Protein AF-A0AA86SKT0-F1 (afdb_monomer)

Foldseek 3Di:
DDDPPPPPDDDPDPDDPLLLVLQLLLVVCCVPPNNVLSVQLVVQQCVLLVVDPVSDRDNVSSLVSSQVSCVVPDPDRSVVVVVVSVVDVPSSVVSVVVQVQCVQQQNNPPDDWDDDLQDTFDPDPVRVVVVVVVVVVVVVVCVVVVVDDPPDPPSVVSCVPPHDSHDDCVVPPPDDDDDDDPVVLVPDPPRCVVVDDDDDDVPPD

pLDDT: mean 81.74, std 16.1, range [26.81, 96.69]

Nearest PDB structures (foldseek):
  7ufi-assembly1_1  TM=6.038E-01  e=2.024E+00  Vibrio cholerae
  6hec-assembly1_I  TM=7.071E-01  e=5.754E+00  Archaeoglobus fulgidus DSM 4304
  7w3i-assembly1_A  TM=6.873E-01  e=8.456E+00  Homo sapiens
  6s3l-assembly1_K  TM=1.750E-01  e=8.004E+00  Vibrio mimicus CAIM 602

InterPro domains:
  IPR009448 UDP-glucose:Glycoprotein Glucosyltransferase [PTHR11226] (9-203)
  IPR040692 UGGT, thioredoxin-like domain 3 [PF18402] (19-171)

Solvent-accessible surface area (backbone atoms only — not comparable to full-atom values): 12547 Å² total; per-residue (Å²): 136,84,81,82,75,81,76,72,81,77,73,92,68,90,67,76,50,62,66,46,52,51,47,30,53,35,52,49,35,37,73,77,69,34,61,69,57,23,53,50,28,54,52,42,34,51,50,51,23,69,71,32,94,83,59,60,77,50,66,69,49,49,53,49,23,47,37,66,60,44,50,89,78,49,94,63,64,53,67,61,50,52,64,49,54,77,69,40,62,68,49,52,50,52,29,50,50,52,54,48,50,40,46,61,37,45,48,69,85,51,72,82,68,39,79,55,75,48,41,83,40,62,77,42,72,66,54,47,53,51,51,51,51,54,50,51,52,53,52,52,52,36,40,74,74,61,75,47,51,98,85,52,60,63,62,64,51,41,35,72,76,67,35,57,82,52,50,47,67,95,78,70,44,95,61,83,82,87,83,75,78,68,65,68,55,71,70,47,98,79,34,66,67,80,80,49,94,75,85,73,61,96,83,75,123

Structure (mmCIF, N/CA/C/O backbone):
data_AF-A0AA86SKT0-F1
#
_entry.id   AF-A0AA86SKT0-F1
#
loop_
_atom_site.group_PDB
_atom_site.id
_atom_site.type_symbol
_atom_site.label_atom_id
_atom_site.label_alt_id
_atom_site.label_comp_id
_atom_site.label_asym_id
_atom_site.label_entity_id
_atom_site.label_seq_id
_atom_site.pdbx_PDB_ins_code
_atom_site.Cartn_x
_atom_site.Cartn_y
_atom_site.Cartn_z
_atom_site.occupancy
_atom_site.B_iso_or_equiv
_atom_site.auth_seq_id
_atom_site.auth_comp_id
_atom_site.auth_asym_id
_atom_site.auth_atom_id
_atom_site.pdbx_PDB_model_num
ATOM 1 N N . MET A 1 1 ? 19.937 -41.749 5.233 1.00 38.16 1 MET A N 1
ATOM 2 C CA . MET A 1 1 ? 20.179 -40.466 5.916 1.00 38.16 1 MET A CA 1
ATOM 3 C C . MET A 1 1 ? 18.946 -39.641 5.640 1.00 38.16 1 MET A C 1
ATOM 5 O O . MET A 1 1 ? 18.682 -39.329 4.486 1.00 38.16 1 MET A O 1
ATOM 9 N N . GLU A 1 2 ? 18.093 -39.547 6.649 1.00 26.81 2 GLU A N 1
ATOM 10 C CA . GLU A 1 2 ? 16.719 -39.066 6.549 1.00 26.81 2 GLU A CA 1
ATOM 11 C C . GLU A 1 2 ? 16.707 -37.559 6.281 1.00 26.81 2 GLU A C 1
ATOM 13 O O . GLU A 1 2 ? 17.383 -36.790 6.959 1.00 26.81 2 GLU A O 1
ATOM 18 N N . LEU A 1 3 ? 15.962 -37.155 5.253 1.00 30.09 3 LEU A N 1
ATOM 19 C CA . LEU A 1 3 ? 15.561 -35.772 5.038 1.00 30.09 3 LEU A CA 1
ATOM 20 C C . LEU A 1 3 ? 14.379 -35.512 5.973 1.00 30.09 3 LEU A C 1
ATOM 22 O O . LEU A 1 3 ? 13.260 -35.953 5.700 1.00 30.09 3 LEU A O 1
ATOM 26 N N . GLU A 1 4 ? 14.640 -34.833 7.087 1.00 28.47 4 GLU A N 1
ATOM 27 C CA . GLU A 1 4 ? 13.600 -34.282 7.952 1.00 28.47 4 GLU A CA 1
ATOM 28 C C . GLU A 1 4 ? 12.807 -33.226 7.174 1.00 28.47 4 GLU A C 1
ATOM 30 O O . GLU A 1 4 ? 13.157 -32.050 7.081 1.00 28.47 4 GLU A O 1
ATOM 35 N N . ASN A 1 5 ? 11.703 -33.680 6.584 1.00 32.53 5 ASN A N 1
ATOM 36 C CA . ASN A 1 5 ? 10.586 -32.836 6.209 1.00 32.53 5 ASN A CA 1
ATOM 37 C C . ASN A 1 5 ? 9.941 -32.314 7.496 1.00 32.53 5 ASN A C 1
ATOM 39 O O . ASN A 1 5 ? 9.046 -32.956 8.049 1.00 32.53 5 ASN A O 1
ATOM 43 N N . HIS A 1 6 ? 10.324 -31.118 7.938 1.00 31.45 6 HIS A N 1
ATOM 44 C CA . HIS A 1 6 ? 9.474 -30.325 8.824 1.00 31.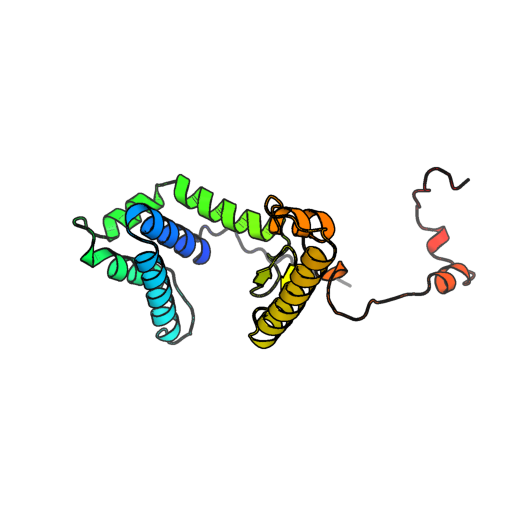45 6 HIS A CA 1
ATOM 45 C C . HIS A 1 6 ? 8.286 -29.764 8.028 1.00 31.45 6 HIS A C 1
ATOM 47 O O . HIS A 1 6 ? 8.143 -28.567 7.807 1.00 31.45 6 HIS A O 1
ATOM 53 N N . SER A 1 7 ? 7.402 -30.671 7.609 1.00 40.00 7 SER A N 1
ATOM 54 C CA . SER A 1 7 ? 5.984 -30.385 7.431 1.00 40.00 7 SER A CA 1
ATOM 55 C C . SER A 1 7 ? 5.382 -30.262 8.832 1.00 40.00 7 SER A C 1
ATOM 57 O O . SER A 1 7 ? 4.739 -31.190 9.329 1.00 40.00 7 SER A O 1
ATOM 59 N N . ALA A 1 8 ? 5.627 -29.133 9.496 1.00 32.66 8 ALA A N 1
ATOM 60 C CA . ALA A 1 8 ? 4.867 -28.770 10.679 1.00 32.66 8 ALA A CA 1
ATOM 61 C C . ALA A 1 8 ? 3.460 -28.376 10.217 1.00 32.66 8 ALA A C 1
ATOM 63 O O . ALA A 1 8 ? 3.241 -27.335 9.605 1.00 32.66 8 ALA A O 1
ATOM 64 N N . LYS A 1 9 ? 2.526 -29.296 10.451 1.00 36.78 9 LYS A N 1
ATOM 65 C CA . LYS A 1 9 ? 1.100 -29.012 10.536 1.00 36.78 9 LYS A CA 1
ATOM 66 C C . LYS A 1 9 ? 0.889 -27.911 11.576 1.00 36.78 9 LYS A C 1
ATOM 68 O O . LYS A 1 9 ? 1.177 -28.147 12.742 1.00 36.78 9 LYS A O 1
ATOM 73 N N . GLU A 1 10 ? 0.310 -26.799 11.165 1.00 34.34 10 GLU A N 1
ATOM 74 C CA . GLU A 1 10 ? -0.596 -26.004 11.998 1.00 34.34 10 GLU A CA 1
ATOM 75 C C . GLU A 1 10 ? -1.826 -25.807 11.113 1.00 34.34 10 GLU A C 1
ATOM 77 O O . GLU A 1 10 ? -1.790 -25.127 10.093 1.00 34.34 10 GLU A O 1
ATOM 82 N N . ASP A 1 11 ? -2.703 -26.805 11.124 1.00 29.94 11 ASP A N 1
ATOM 83 C CA . ASP A 1 11 ? -3.990 -26.704 11.810 1.00 29.94 11 ASP A CA 1
ATOM 84 C C . ASP A 1 11 ? -4.699 -25.401 11.430 1.00 29.94 11 ASP A C 1
ATOM 86 O O . ASP A 1 11 ? -4.336 -24.310 11.859 1.00 29.94 11 ASP A O 1
ATOM 90 N N . GLY A 1 12 ? -5.685 -25.532 10.540 1.00 33.47 12 GLY A N 1
ATOM 91 C CA . GLY A 1 12 ? -6.566 -24.445 10.142 1.00 33.47 12 GLY A CA 1
ATOM 92 C C . GLY A 1 12 ? -7.479 -24.076 11.300 1.00 33.47 12 GLY A C 1
ATOM 93 O O . GLY A 1 12 ? -8.664 -24.416 11.283 1.00 33.47 12 GLY A O 1
ATOM 94 N N . ASP A 1 13 ? -6.913 -23.413 12.303 1.00 34.84 13 ASP A N 1
ATOM 95 C CA . ASP A 1 13 ? -7.672 -22.898 13.419 1.00 34.84 13 ASP A CA 1
ATOM 96 C C . ASP A 1 13 ? -8.319 -21.572 13.022 1.00 34.84 13 ASP A C 1
ATOM 98 O O . ASP A 1 13 ? -7.708 -20.674 12.440 1.00 34.84 13 ASP A O 1
ATOM 102 N N . LYS A 1 14 ? -9.619 -21.498 13.278 1.00 42.50 14 LYS A N 1
ATOM 103 C CA . LYS A 1 14 ? -10.544 -20.464 12.814 1.00 42.50 14 LYS A CA 1
ATOM 104 C C . LYS A 1 14 ? -10.427 -19.199 13.661 1.00 42.50 14 LYS A C 1
ATOM 106 O O . LYS A 1 14 ? -11.443 -18.663 14.103 1.00 42.50 14 LYS A O 1
ATOM 111 N N . PHE A 1 15 ? -9.214 -18.725 13.903 1.00 39.47 15 PHE A N 1
ATOM 112 C CA . PHE A 1 15 ? -9.029 -17.392 14.445 1.00 39.47 15 PHE A CA 1
ATOM 113 C C . PHE A 1 15 ? -9.101 -16.409 13.283 1.00 39.47 15 PHE A C 1
ATOM 115 O O . PHE A 1 15 ? -8.317 -16.468 12.339 1.00 39.47 15 PHE A O 1
ATOM 122 N N . GLU A 1 16 ? -10.120 -15.553 13.317 1.00 57.66 16 GLU A N 1
ATOM 123 C CA . GLU A 1 16 ? -10.152 -14.347 12.498 1.00 57.66 16 GLU A CA 1
ATOM 124 C C . GLU A 1 16 ? -8.820 -13.618 12.718 1.00 57.66 16 GLU A C 1
ATOM 126 O O . GLU A 1 16 ? -8.468 -13.328 13.864 1.00 57.66 16 GLU A O 1
ATOM 131 N N . ASP A 1 17 ? -8.044 -13.415 11.647 1.00 81.31 17 ASP A N 1
ATOM 132 C CA . ASP A 1 17 ? -6.778 -12.689 11.729 1.00 81.31 17 ASP A CA 1
ATOM 133 C C . ASP A 1 17 ? -7.080 -11.334 12.382 1.00 81.31 17 ASP A C 1
ATOM 135 O O . 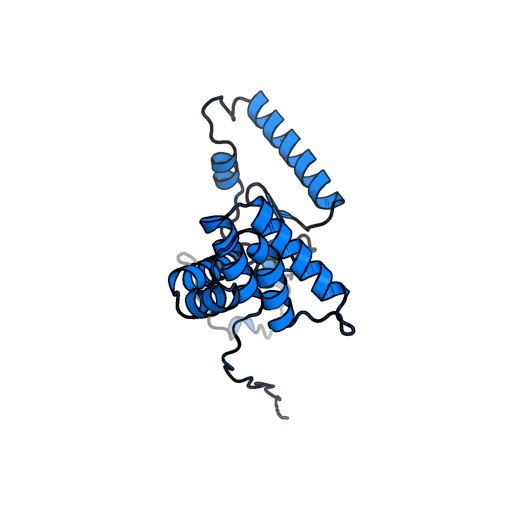ASP A 1 17 ? -8.017 -10.633 11.991 1.00 81.31 17 ASP A O 1
ATOM 139 N N . ILE A 1 18 ? -6.321 -10.961 13.413 1.00 88.06 18 ILE A N 1
ATOM 140 C CA . ILE A 1 18 ? -6.483 -9.673 14.099 1.00 88.06 18 ILE A CA 1
ATOM 141 C C . ILE A 1 18 ? -6.437 -8.533 13.069 1.00 88.06 18 ILE A C 1
ATOM 143 O O . ILE A 1 18 ? -7.177 -7.555 13.185 1.00 88.06 18 ILE A O 1
ATOM 147 N N . SER A 1 19 ? -5.634 -8.701 12.016 1.00 87.06 19 SER A N 1
ATOM 148 C CA . SER A 1 19 ? -5.566 -7.802 10.865 1.00 87.06 19 SER A CA 1
ATOM 149 C C . SER A 1 19 ? -6.912 -7.680 10.147 1.00 87.06 19 SER A C 1
ATOM 151 O O . SER A 1 19 ? -7.360 -6.563 9.884 1.00 87.06 19 SER A O 1
ATOM 153 N N . ASP A 1 20 ? -7.592 -8.803 9.894 1.00 88.50 20 ASP A N 1
ATOM 154 C CA . ASP A 1 20 ? -8.915 -8.819 9.266 1.00 88.50 20 ASP A CA 1
ATOM 155 C C . ASP A 1 20 ? -9.951 -8.101 10.137 1.00 88.50 20 ASP A C 1
ATOM 157 O O . ASP A 1 20 ? -10.740 -7.293 9.637 1.00 88.50 20 ASP A O 1
ATOM 161 N N . LYS A 1 21 ? -9.915 -8.323 11.459 1.00 90.75 21 LYS A N 1
ATOM 162 C CA . LYS A 1 21 ? -10.808 -7.622 12.391 1.00 90.75 21 LYS A CA 1
ATOM 163 C C . LYS A 1 21 ? -10.566 -6.113 12.362 1.00 90.75 21 LYS A C 1
ATOM 165 O O . LYS A 1 21 ? -11.521 -5.344 12.264 1.00 90.75 21 LYS A O 1
ATOM 170 N N . ILE A 1 22 ? -9.306 -5.674 12.403 1.00 92.94 22 ILE A N 1
ATOM 171 C CA . ILE A 1 22 ? -8.946 -4.248 12.343 1.00 92.94 22 ILE A CA 1
ATOM 172 C C . ILE A 1 22 ? -9.449 -3.619 11.040 1.00 92.94 22 ILE A C 1
ATOM 174 O O . ILE A 1 22 ? -10.068 -2.555 11.086 1.00 92.94 22 ILE A O 1
ATOM 178 N N . ILE A 1 23 ? -9.226 -4.268 9.891 1.00 91.94 23 ILE A N 1
ATOM 179 C CA . ILE A 1 23 ? -9.669 -3.767 8.581 1.00 91.94 23 ILE A CA 1
ATOM 180 C C . ILE A 1 23 ? -11.198 -3.671 8.530 1.00 91.94 23 ILE A C 1
ATOM 182 O O . ILE A 1 23 ? -11.741 -2.639 8.124 1.00 91.94 23 ILE A O 1
ATOM 186 N N . CYS A 1 24 ? -11.899 -4.710 8.987 1.00 92.44 24 CYS A N 1
ATOM 187 C CA . CYS A 1 24 ? -13.357 -4.750 9.036 1.00 92.44 24 CYS A CA 1
ATOM 188 C C . CYS A 1 24 ? -13.929 -3.602 9.886 1.00 92.44 24 CYS A C 1
ATOM 190 O O . CYS A 1 24 ? -14.772 -2.831 9.418 1.00 92.44 24 CYS A O 1
ATOM 192 N N . LEU A 1 25 ? -13.443 -3.443 11.121 1.00 93.62 25 LEU A N 1
ATOM 193 C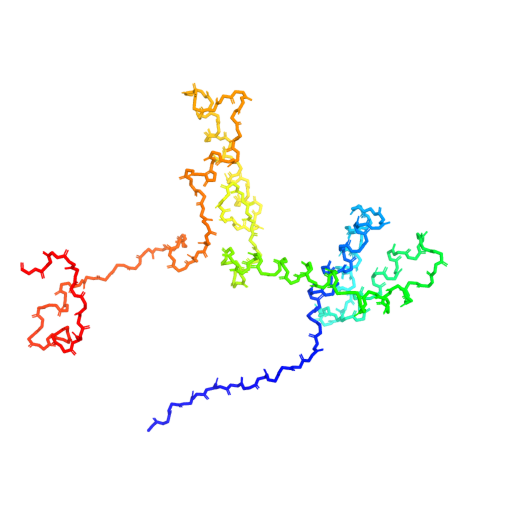 CA . LEU A 1 25 ? -13.921 -2.410 12.043 1.00 93.62 25 LEU A CA 1
ATOM 194 C C . LEU A 1 25 ? -13.566 -0.999 11.561 1.00 93.62 25 LEU A C 1
ATOM 196 O O . LEU A 1 25 ? -14.398 -0.094 11.644 1.00 93.62 25 LEU A O 1
ATOM 200 N N . PHE A 1 26 ? -12.378 -0.812 10.983 1.00 94.88 26 PHE A N 1
ATOM 201 C CA . PHE A 1 26 ? -11.990 0.451 10.359 1.00 94.88 26 PHE A CA 1
ATOM 202 C C . PHE A 1 26 ? -12.943 0.832 9.218 1.00 94.88 26 PHE A C 1
ATOM 204 O O . PHE A 1 26 ? -13.440 1.961 9.176 1.00 94.88 26 PHE A O 1
ATOM 211 N N . ASN A 1 27 ? -13.235 -0.107 8.313 1.00 92.88 27 ASN A N 1
ATOM 212 C CA . ASN A 1 27 ? -14.136 0.127 7.185 1.00 92.88 27 ASN A CA 1
ATOM 213 C C . ASN A 1 27 ? -15.564 0.425 7.647 1.00 92.88 27 ASN A C 1
ATOM 215 O O . ASN A 1 27 ? -16.186 1.347 7.115 1.00 92.88 27 ASN A O 1
ATOM 219 N N . TYR A 1 28 ? -16.050 -0.267 8.680 1.00 93.06 28 TYR A N 1
ATOM 220 C CA . TYR A 1 28 ? -17.342 0.036 9.292 1.0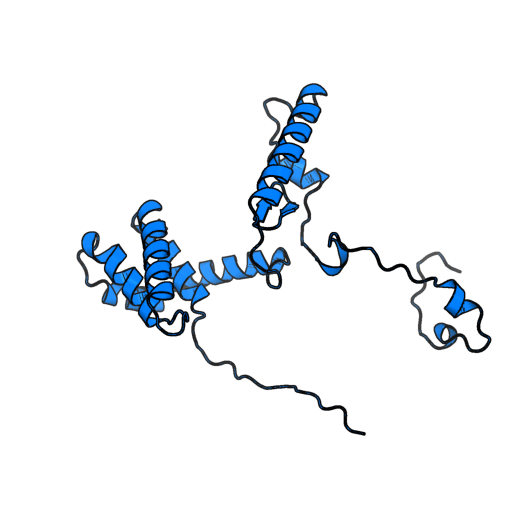0 93.06 28 TYR A CA 1
ATOM 221 C C . TYR A 1 28 ? -17.404 1.476 9.818 1.00 93.06 28 TYR A C 1
ATOM 223 O O . TYR A 1 28 ? -18.322 2.223 9.471 1.00 93.06 28 TYR A O 1
ATOM 231 N N . ILE A 1 29 ? -16.424 1.896 10.632 1.00 94.00 29 ILE A N 1
ATOM 232 C CA . ILE A 1 29 ? -16.400 3.254 11.202 1.00 94.00 29 ILE A CA 1
ATOM 233 C C . ILE A 1 29 ? -16.308 4.293 10.083 1.00 94.00 29 ILE A C 1
ATOM 235 O O . ILE A 1 29 ? -17.025 5.294 10.101 1.00 94.00 29 ILE A O 1
ATOM 239 N N . LYS A 1 30 ? -15.451 4.051 9.088 1.00 94.25 30 LYS A N 1
ATOM 240 C CA . LYS A 1 30 ? -15.273 4.944 7.942 1.00 94.25 30 LYS A CA 1
ATOM 241 C C . LYS A 1 30 ? -16.561 5.089 7.123 1.00 94.25 30 LYS A C 1
ATOM 243 O O . LYS A 1 30 ? -16.871 6.203 6.710 1.00 94.25 30 LYS A O 1
ATOM 248 N N . GLY A 1 31 ? -17.289 3.995 6.892 1.00 90.69 31 GLY A N 1
ATOM 249 C CA . GLY A 1 31 ? -18.519 3.977 6.096 1.00 90.69 31 GLY A CA 1
ATOM 250 C C . GLY A 1 31 ? -19.732 4.578 6.809 1.00 90.69 31 GLY A C 1
ATOM 251 O O . GLY A 1 31 ? -20.517 5.284 6.183 1.00 90.69 31 GLY A O 1
ATOM 252 N N . ASN A 1 32 ? -19.866 4.348 8.119 1.00 90.75 32 ASN A N 1
ATOM 253 C CA . ASN A 1 32 ? -21.060 4.734 8.884 1.00 90.75 32 ASN A CA 1
ATOM 254 C C . ASN A 1 32 ? -20.898 6.006 9.724 1.00 90.75 32 ASN A C 1
ATOM 256 O O . ASN A 1 32 ? -21.889 6.593 10.169 1.00 90.75 32 ASN A O 1
ATOM 260 N N . HIS A 1 33 ? -19.661 6.431 9.976 1.00 90.81 33 HIS A N 1
ATOM 261 C CA . HIS A 1 33 ? -19.359 7.602 10.790 1.00 90.81 33 HIS A CA 1
ATOM 262 C C . HIS A 1 33 ? -18.474 8.582 10.020 1.00 90.81 33 HIS A C 1
ATOM 264 O O . HIS A 1 33 ? -18.984 9.420 9.279 1.00 90.81 33 HIS A O 1
ATOM 270 N N . SER A 1 34 ? -17.156 8.529 10.205 1.00 92.75 34 SER A N 1
ATOM 271 C CA . SER A 1 34 ? -16.232 9.418 9.507 1.00 92.75 34 SER A CA 1
ATOM 272 C C . SER A 1 34 ? -14.841 8.811 9.398 1.00 92.75 34 SER A C 1
ATOM 274 O O . SER A 1 34 ? -14.406 8.028 10.243 1.00 92.75 34 SER A O 1
ATOM 276 N N . THR A 1 35 ? -14.101 9.245 8.379 1.00 94.88 35 THR A N 1
ATOM 277 C CA . THR A 1 35 ? -12.690 8.886 8.202 1.00 94.88 35 THR A CA 1
ATOM 278 C C . THR A 1 35 ? -11.834 9.308 9.399 1.00 94.88 35 THR A C 1
ATOM 280 O O . THR A 1 35 ? -10.951 8.565 9.805 1.00 94.88 35 THR A O 1
ATOM 283 N N . GLN A 1 36 ? -12.107 10.475 9.995 1.00 94.94 36 GLN A N 1
ATOM 284 C CA . GLN A 1 36 ? -11.376 10.960 11.175 1.00 94.94 36 GLN A CA 1
ATOM 285 C C . GLN A 1 36 ? -11.535 10.004 12.361 1.00 94.94 36 GLN A C 1
ATOM 287 O O . GLN A 1 36 ? -10.546 9.644 12.991 1.00 94.94 36 GLN A O 1
ATOM 292 N N . LEU A 1 37 ? -12.763 9.542 12.610 1.00 95.25 37 LEU A N 1
ATOM 293 C CA . LEU A 1 37 ? -13.055 8.605 13.690 1.00 95.25 37 LEU A CA 1
ATOM 294 C C . LEU A 1 37 ? -12.435 7.224 13.427 1.00 95.25 37 LEU A C 1
ATOM 296 O O . LEU A 1 37 ? -11.965 6.565 14.347 1.00 95.25 37 LEU A O 1
ATOM 300 N N . ALA A 1 38 ? -12.376 6.797 12.163 1.00 96.19 38 ALA A N 1
ATOM 301 C CA . ALA A 1 38 ? -11.706 5.554 11.786 1.00 96.19 38 ALA A CA 1
ATOM 302 C C . ALA A 1 38 ? -10.189 5.609 12.061 1.00 96.19 38 ALA A C 1
ATOM 304 O O . ALA A 1 38 ? -9.606 4.626 12.513 1.00 96.19 38 ALA A O 1
ATOM 305 N N . PHE A 1 39 ? -9.543 6.762 11.856 1.00 96.38 39 PHE A N 1
ATOM 306 C CA . PHE A 1 39 ? -8.144 6.952 12.256 1.00 96.38 39 PHE A CA 1
ATOM 307 C C . PHE A 1 39 ? -7.968 7.050 13.775 1.00 96.38 39 PHE A C 1
ATOM 309 O O . PHE A 1 39 ? -6.990 6.524 14.299 1.00 96.38 39 PHE A O 1
ATOM 316 N N . GLU A 1 40 ? -8.912 7.663 14.491 1.00 95.75 40 GLU A N 1
ATOM 317 C CA . GLU A 1 40 ? -8.920 7.666 15.960 1.00 95.75 40 GLU A CA 1
ATOM 318 C C . GLU A 1 40 ? -8.983 6.240 16.528 1.00 95.75 40 GLU A C 1
ATOM 320 O O . GLU A 1 40 ? -8.223 5.912 17.438 1.00 95.75 40 GLU A O 1
ATOM 325 N N . PHE A 1 41 ? -9.781 5.359 15.917 1.00 96.56 41 PHE A N 1
ATOM 326 C CA . PHE A 1 41 ? -9.792 3.931 16.240 1.00 96.56 41 PHE A CA 1
ATOM 327 C C . PHE A 1 41 ? -8.400 3.295 16.104 1.00 96.56 41 PHE A C 1
ATOM 329 O O . PHE A 1 41 ? -7.940 2.649 17.043 1.00 96.56 41 PHE A O 1
ATOM 336 N N . LEU A 1 42 ? -7.688 3.518 14.992 1.00 95.81 42 LEU A N 1
ATOM 337 C CA . LEU A 1 42 ? -6.332 2.976 14.811 1.00 95.81 42 LEU A CA 1
ATOM 338 C C . LEU A 1 42 ? -5.336 3.528 15.842 1.00 95.81 42 LEU A C 1
ATOM 340 O O . LEU A 1 42 ? -4.460 2.798 16.305 1.00 95.81 42 LEU A O 1
ATOM 344 N N . ILE A 1 43 ? -5.479 4.799 16.230 1.00 94.56 43 ILE A N 1
ATOM 345 C CA . ILE A 1 43 ? -4.674 5.405 17.298 1.00 94.56 43 ILE A CA 1
ATOM 346 C C . ILE A 1 43 ? -4.937 4.692 18.627 1.00 94.56 43 ILE A C 1
ATOM 348 O O . ILE A 1 43 ? -3.985 4.369 19.335 1.00 94.56 43 ILE A O 1
ATOM 352 N N . ASN A 1 44 ? -6.200 4.424 18.958 1.00 94.25 44 ASN A N 1
ATOM 353 C CA . ASN A 1 44 ? -6.574 3.738 20.195 1.00 94.25 44 ASN A CA 1
ATOM 354 C C . ASN A 1 44 ? -6.088 2.280 20.208 1.00 94.25 44 ASN A C 1
ATOM 356 O O . ASN A 1 44 ? -5.503 1.851 21.198 1.00 94.25 44 ASN A O 1
ATOM 360 N N . VAL A 1 45 ? -6.197 1.557 19.086 1.00 93.94 45 VAL A N 1
ATOM 361 C CA . VAL A 1 45 ? -5.600 0.216 18.930 1.00 93.94 45 VAL A CA 1
ATOM 362 C C . VAL A 1 45 ? -4.087 0.255 19.172 1.00 93.94 45 VAL A C 1
ATOM 364 O O . VAL A 1 45 ? -3.547 -0.588 19.886 1.00 93.94 45 VAL A O 1
ATOM 367 N N . ASN A 1 46 ? -3.387 1.249 18.615 1.00 91.12 46 ASN A N 1
ATOM 368 C CA . ASN A 1 46 ? -1.943 1.380 18.799 1.00 91.12 46 ASN A CA 1
ATOM 369 C C . ASN A 1 46 ? -1.552 1.737 20.243 1.00 91.12 46 ASN A C 1
ATOM 371 O O . ASN A 1 46 ? -0.542 1.237 20.729 1.00 91.12 46 ASN A O 1
ATOM 375 N N . LYS A 1 47 ? -2.341 2.565 20.943 1.00 90.75 47 LYS A N 1
ATOM 376 C CA . LYS A 1 47 ? -2.129 2.843 22.375 1.00 90.75 47 LYS A CA 1
ATOM 377 C C . LYS A 1 47 ? -2.234 1.565 23.202 1.00 90.75 47 LYS A C 1
ATOM 379 O O . LYS A 1 47 ? -1.295 1.251 23.921 1.00 90.75 47 LYS A O 1
ATOM 384 N N . LEU A 1 48 ? -3.305 0.790 23.017 1.00 88.12 48 LEU A N 1
ATOM 385 C CA . LEU A 1 48 ? -3.506 -0.470 23.741 1.00 88.12 48 LEU A CA 1
ATOM 386 C C . LEU A 1 48 ? -2.405 -1.496 23.447 1.00 88.12 48 LEU A C 1
ATOM 388 O O . LEU A 1 48 ? -1.967 -2.203 24.347 1.00 88.12 48 LEU A O 1
ATOM 392 N N . ARG A 1 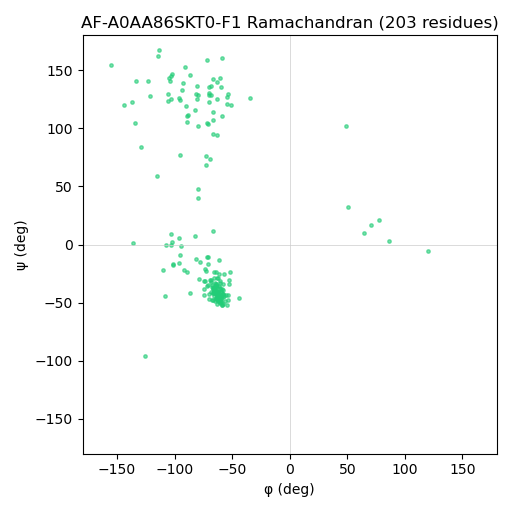49 ? -1.888 -1.537 22.211 1.00 85.44 49 ARG A N 1
ATOM 393 C CA . ARG A 1 49 ? -0.714 -2.357 21.875 1.00 85.44 49 ARG A CA 1
ATOM 394 C C . ARG A 1 49 ? 0.521 -1.967 22.696 1.00 85.44 49 ARG A C 1
ATOM 396 O O . ARG A 1 49 ? 1.244 -2.846 23.149 1.00 85.44 49 ARG A O 1
ATOM 403 N N . ILE A 1 50 ? 0.786 -0.668 22.846 1.00 85.50 50 ILE A N 1
ATOM 404 C CA . ILE A 1 50 ? 1.946 -0.158 23.597 1.00 85.50 50 ILE A CA 1
ATOM 405 C C . ILE A 1 50 ? 1.770 -0.377 25.106 1.00 85.50 50 ILE A C 1
ATOM 407 O O . ILE A 1 50 ? 2.750 -0.619 25.800 1.00 85.50 50 ILE A O 1
ATOM 411 N N . GLU A 1 51 ? 0.537 -0.277 25.601 1.00 84.62 51 GLU A N 1
ATOM 412 C CA . GLU A 1 51 ? 0.191 -0.462 27.015 1.00 84.62 51 GLU A CA 1
ATOM 413 C C . GLU A 1 51 ? 0.139 -1.939 27.441 1.00 84.62 51 GLU A C 1
ATOM 415 O O . GLU A 1 51 ? 0.166 -2.222 28.636 1.00 84.62 51 GLU A O 1
ATOM 420 N N . SER A 1 52 ? 0.090 -2.881 26.491 1.00 81.50 52 SER A N 1
ATOM 421 C CA . SER A 1 52 ? 0.177 -4.316 26.781 1.00 81.50 52 SER A CA 1
ATOM 422 C C . SER A 1 52 ? 1.589 -4.709 27.244 1.00 81.50 52 SER A C 1
ATOM 424 O O . SER A 1 52 ? 2.574 -4.384 26.578 1.00 81.50 52 SER A O 1
ATOM 426 N N . ASP A 1 53 ? 1.689 -5.437 28.363 1.00 70.19 53 ASP A N 1
ATOM 427 C CA . ASP A 1 53 ? 2.971 -5.829 28.985 1.00 70.19 53 ASP A CA 1
ATOM 428 C C . ASP A 1 53 ? 3.876 -6.639 28.035 1.00 70.19 53 ASP A C 1
ATOM 430 O O . ASP A 1 53 ? 5.098 -6.481 28.050 1.00 70.19 53 ASP A O 1
ATOM 434 N N . ASP A 1 54 ? 3.279 -7.453 27.160 1.00 73.00 54 ASP A N 1
ATOM 435 C CA . ASP A 1 54 ? 4.003 -8.303 26.209 1.00 73.00 54 ASP A CA 1
ATOM 436 C C . ASP A 1 54 ? 4.182 -7.645 24.822 1.00 73.00 54 ASP A C 1
ATOM 438 O O . ASP A 1 54 ? 4.768 -8.237 23.915 1.00 73.00 54 ASP A O 1
ATOM 442 N N . GLY A 1 55 ? 3.664 -6.425 24.613 1.00 67.88 55 GLY A N 1
ATOM 443 C CA . GLY A 1 55 ? 3.695 -5.721 23.321 1.00 67.88 55 GLY A CA 1
ATOM 444 C C . GLY A 1 55 ? 2.891 -6.401 22.200 1.00 67.88 55 GLY A C 1
ATOM 445 O O . GLY A 1 55 ? 2.994 -6.013 21.024 1.00 67.88 55 GLY A O 1
ATOM 446 N N . HIS A 1 56 ? 2.105 -7.420 22.553 1.00 79.50 56 HIS A N 1
ATOM 447 C CA . HIS A 1 56 ? 1.281 -8.213 21.656 1.00 79.50 56 HIS A CA 1
ATOM 448 C C . HIS A 1 56 ? -0.153 -7.687 21.640 1.00 79.50 56 HIS A C 1
ATOM 450 O O . HIS A 1 56 ? -0.818 -7.560 22.664 1.00 79.50 56 HIS A O 1
ATOM 456 N N . LEU A 1 57 ? -0.644 -7.395 20.436 1.00 85.88 57 LEU A N 1
ATOM 457 C CA . LEU A 1 57 ? -2.034 -7.013 20.245 1.00 85.88 57 LEU A CA 1
ATOM 458 C C . LEU A 1 57 ? -2.904 -8.273 20.238 1.00 85.88 57 LEU A C 1
ATOM 460 O O . LEU A 1 57 ? -2.648 -9.195 19.470 1.00 85.88 57 LEU A O 1
ATOM 464 N N . GLU A 1 58 ? -3.955 -8.268 21.051 1.00 88.25 58 GLU A N 1
ATOM 465 C CA . GLU A 1 58 ? -4.961 -9.336 21.098 1.00 88.25 58 GLU A CA 1
ATOM 466 C C . GLU A 1 58 ? -6.328 -8.836 20.624 1.00 88.25 58 GLU A C 1
ATOM 468 O O . GLU A 1 58 ? -6.600 -7.634 20.627 1.00 88.25 58 GLU A O 1
ATOM 473 N N . LEU A 1 59 ? -7.220 -9.767 20.277 1.00 89.12 59 LEU A N 1
ATOM 474 C CA . LEU A 1 59 ? -8.562 -9.460 19.777 1.00 89.12 59 LEU A CA 1
ATOM 475 C C . LEU A 1 59 ? -9.349 -8.534 20.719 1.00 89.12 59 LEU A C 1
ATOM 477 O O . LEU A 1 59 ? -9.952 -7.560 20.270 1.00 89.12 59 LEU A O 1
ATOM 481 N N . HIS A 1 60 ? -9.289 -8.789 22.027 1.00 87.75 60 HIS A N 1
ATOM 482 C CA . HIS A 1 60 ? -10.035 -8.017 23.018 1.00 87.75 60 HIS A CA 1
ATOM 483 C C . HIS A 1 60 ? -9.563 -6.551 23.112 1.00 87.75 60 HIS A C 1
ATOM 485 O O . HIS A 1 60 ? -10.370 -5.663 23.386 1.00 87.75 60 HIS A O 1
ATOM 491 N N . HIS A 1 61 ? -8.288 -6.268 22.816 1.00 90.50 61 HIS A N 1
ATOM 492 C CA . HIS A 1 61 ? -7.776 -4.897 22.715 1.00 90.50 61 HIS A CA 1
ATOM 493 C C . HIS A 1 61 ? -8.400 -4.162 21.520 1.00 90.50 61 HIS A C 1
ATOM 495 O O . HIS A 1 61 ? -8.792 -3.002 21.626 1.00 90.50 61 HIS A O 1
ATOM 501 N N . VAL A 1 62 ? -8.530 -4.843 20.378 1.00 92.62 62 VAL A N 1
ATOM 502 C CA . VAL A 1 62 ? -9.140 -4.275 19.167 1.00 92.62 62 VAL A CA 1
ATOM 503 C C . VAL A 1 62 ? -10.625 -3.987 19.388 1.00 92.62 62 VAL A C 1
ATOM 505 O O . VAL A 1 62 ? -11.110 -2.910 19.037 1.00 92.62 62 VAL A O 1
ATOM 508 N N . GLU A 1 63 ? -11.343 -4.919 20.012 1.00 91.12 63 GLU A N 1
ATOM 509 C CA . GLU A 1 63 ? -12.751 -4.740 20.371 1.00 91.12 63 GLU A CA 1
ATOM 510 C C . GLU A 1 63 ? -12.939 -3.607 21.386 1.00 91.12 63 GLU A C 1
ATOM 512 O O . GLU A 1 63 ? -13.817 -2.763 21.202 1.00 91.12 63 GLU A O 1
ATOM 517 N N . GLY A 1 64 ? -12.075 -3.521 22.403 1.00 89.88 64 GLY A N 1
ATOM 518 C CA . GLY A 1 64 ? -12.067 -2.425 23.374 1.00 89.88 64 GLY A CA 1
ATOM 519 C C . GLY A 1 64 ? -11.883 -1.059 22.711 1.00 89.88 64 GLY A C 1
ATOM 520 O O . GLY A 1 64 ? -12.720 -0.169 22.886 1.00 89.88 64 GLY A O 1
ATOM 521 N N . ALA A 1 65 ? -10.861 -0.917 21.859 1.00 93.25 65 ALA A N 1
ATOM 522 C CA . ALA A 1 65 ? -10.616 0.313 21.105 1.00 93.25 65 ALA A CA 1
ATOM 523 C C . ALA A 1 65 ? -11.808 0.701 20.221 1.00 93.25 65 ALA A C 1
ATOM 525 O O . ALA A 1 65 ? -12.142 1.883 20.104 1.00 93.25 65 ALA A O 1
ATOM 526 N N . PHE A 1 66 ? -12.470 -0.275 19.596 1.00 94.25 66 PHE A N 1
ATOM 527 C CA . PHE A 1 66 ? -13.669 -0.025 18.803 1.00 94.25 66 PHE A CA 1
ATOM 528 C C . PHE A 1 66 ? -14.799 0.530 19.665 1.00 94.25 66 PHE A C 1
ATOM 530 O O . PHE A 1 66 ? -15.353 1.581 19.335 1.00 94.25 66 PHE A O 1
ATOM 537 N N . VAL A 1 67 ? -15.108 -0.145 20.778 1.00 91.69 67 VAL A N 1
ATOM 538 C CA . VAL A 1 67 ? -16.166 0.255 21.710 1.00 91.69 67 VAL A CA 1
ATOM 539 C C . VAL A 1 67 ? -15.942 1.689 22.167 1.00 91.69 67 VAL A C 1
ATOM 541 O O . VAL A 1 67 ? -16.846 2.504 22.004 1.00 91.69 67 VAL A O 1
ATOM 544 N N . GLU A 1 68 ? -14.748 2.019 22.660 1.00 91.25 68 GLU A N 1
ATOM 545 C CA . GLU A 1 68 ? -14.404 3.372 23.115 1.00 91.25 68 GLU A CA 1
ATOM 546 C C . GLU A 1 68 ? -14.575 4.421 22.015 1.00 91.25 68 GLU A C 1
ATOM 548 O O . GLU A 1 68 ? -15.139 5.490 22.252 1.00 91.25 68 GLU A O 1
ATOM 553 N N . THR A 1 69 ? -14.145 4.093 20.795 1.00 92.69 69 THR A N 1
ATOM 554 C CA . THR A 1 69 ? -14.175 5.025 19.666 1.00 92.69 69 THR A CA 1
ATOM 555 C C . THR A 1 69 ? -15.605 5.340 19.217 1.00 92.69 69 THR A C 1
ATOM 557 O O . THR A 1 69 ? -15.927 6.493 18.918 1.00 92.69 69 THR A O 1
ATOM 560 N N . ILE A 1 70 ? -16.496 4.343 19.171 1.00 91.69 70 ILE A N 1
ATOM 561 C CA . ILE A 1 70 ? -17.864 4.550 18.669 1.00 91.69 70 ILE A CA 1
ATOM 562 C C . ILE A 1 70 ? -18.875 4.912 19.758 1.00 91.69 70 ILE A C 1
ATOM 564 O O . ILE A 1 70 ? -19.895 5.525 19.435 1.00 91.69 70 ILE A O 1
ATOM 568 N N . LEU A 1 71 ? -18.602 4.595 21.032 1.00 88.88 71 LEU A N 1
ATOM 569 C CA . LEU A 1 71 ? -19.476 4.868 22.181 1.00 88.88 71 LEU A CA 1
ATOM 570 C C . LEU A 1 71 ? -20.090 6.281 22.184 1.00 88.88 71 LEU A C 1
ATOM 572 O O . LEU A 1 71 ? -21.303 6.382 22.366 1.00 88.88 71 LEU A O 1
ATOM 576 N N . PRO A 1 72 ? -19.341 7.377 21.937 1.00 86.25 72 PRO A N 1
ATOM 577 C CA . PRO A 1 72 ? -19.924 8.721 21.948 1.00 86.25 72 PRO A CA 1
ATOM 578 C C . PRO A 1 72 ? -20.854 9.018 20.758 1.00 86.25 72 PRO A C 1
ATOM 580 O O . PRO A 1 72 ? -21.513 10.059 20.742 1.00 86.25 72 PRO A O 1
ATOM 583 N N . LYS A 1 73 ? -20.890 8.161 19.729 1.00 86.19 73 LYS A N 1
ATOM 584 C CA . LYS A 1 73 ? -21.623 8.388 18.472 1.00 86.19 73 LYS A CA 1
ATOM 585 C C . LYS A 1 73 ? -22.840 7.489 18.295 1.00 86.19 73 LYS A C 1
ATOM 587 O O . LYS A 1 73 ? -23.734 7.846 17.525 1.00 86.19 73 LYS A O 1
ATOM 592 N N . VAL A 1 74 ? -22.897 6.351 18.979 1.00 86.38 74 VAL A N 1
ATOM 593 C CA . VAL A 1 74 ? -23.962 5.361 18.790 1.00 86.38 74 VAL A CA 1
ATOM 594 C C . VAL A 1 74 ? -24.968 5.375 19.937 1.00 86.38 74 VAL A C 1
ATOM 596 O O . VAL A 1 74 ? -24.629 5.588 21.095 1.00 86.38 74 VAL A O 1
ATOM 599 N N . LYS A 1 75 ? -26.244 5.157 19.601 1.00 79.56 75 LYS A N 1
ATOM 600 C CA . LYS A 1 75 ? -27.336 5.041 20.585 1.00 79.56 75 LYS A CA 1
ATOM 601 C C . LYS A 1 75 ? -27.538 3.605 21.073 1.00 79.56 75 LYS A C 1
ATOM 603 O O . LYS A 1 75 ? -28.118 3.399 22.132 1.00 79.56 75 LYS A O 1
ATOM 608 N N . SER A 1 76 ? -27.112 2.627 20.277 1.00 80.75 76 SER A N 1
ATOM 609 C CA . SER A 1 76 ? -27.149 1.204 20.609 1.00 80.75 76 SER A CA 1
ATOM 610 C C . SER A 1 76 ? -25.847 0.773 21.286 1.00 80.75 76 SER A C 1
ATOM 612 O O . SER A 1 76 ? -24.804 1.360 20.987 1.00 80.75 76 SER A O 1
ATOM 614 N N . PRO A 1 77 ? -25.866 -0.271 22.132 1.00 86.25 77 PRO A N 1
ATOM 615 C CA . PRO A 1 77 ? -24.651 -0.811 22.727 1.00 86.25 77 PRO A CA 1
ATOM 616 C C . PRO A 1 77 ? -23.620 -1.187 21.644 1.00 86.25 77 PRO A C 1
ATOM 618 O O . PRO A 1 77 ? -23.949 -1.963 20.744 1.00 86.25 77 PRO A O 1
ATOM 621 N N . PRO A 1 78 ? -22.370 -0.695 21.719 1.00 83.69 78 PRO A N 1
ATOM 622 C CA . PRO A 1 78 ? -21.310 -1.037 20.764 1.00 83.69 78 PRO A CA 1
ATOM 623 C C . PRO A 1 78 ? -21.078 -2.547 20.575 1.00 83.69 78 PRO A C 1
ATOM 625 O O . PRO A 1 78 ? -20.772 -2.997 19.475 1.00 83.69 78 PRO A O 1
ATOM 628 N N . HIS A 1 79 ? -21.314 -3.346 21.618 1.00 84.00 79 HIS A N 1
ATOM 629 C CA . HIS A 1 79 ? -21.197 -4.806 21.572 1.00 84.00 79 HIS A CA 1
ATOM 630 C C . HIS A 1 79 ? -22.272 -5.466 20.692 1.00 84.00 79 HIS A C 1
ATOM 632 O O . HIS A 1 79 ? -22.005 -6.464 20.029 1.00 84.00 79 HIS A O 1
ATOM 638 N N . GLU A 1 80 ? -23.481 -4.896 20.619 1.00 85.50 80 GLU A N 1
ATOM 639 C CA . GLU A 1 80 ? -24.508 -5.382 19.687 1.00 85.50 80 GLU A CA 1
ATOM 640 C C . GLU A 1 80 ? -24.128 -5.100 18.232 1.00 85.50 80 GLU A C 1
ATOM 642 O O . GLU A 1 80 ? -24.522 -5.845 17.337 1.00 85.50 80 GLU A O 1
ATOM 647 N N . ILE A 1 81 ? -23.379 -4.021 17.989 1.00 86.56 81 ILE A N 1
ATOM 648 C CA . ILE A 1 81 ? -22.852 -3.696 16.664 1.00 86.56 81 ILE A CA 1
ATOM 649 C C . ILE A 1 81 ? -21.760 -4.706 16.295 1.00 86.56 81 ILE A C 1
ATOM 651 O O . ILE A 1 81 ? -21.841 -5.280 15.217 1.00 86.56 81 ILE A O 1
ATOM 655 N N . LEU A 1 82 ? -20.818 -5.009 17.196 1.00 86.81 82 LEU A N 1
ATOM 656 C CA . LEU A 1 82 ? -19.799 -6.047 16.971 1.00 86.81 82 LEU A CA 1
ATOM 657 C C . LEU A 1 82 ? -20.422 -7.402 16.593 1.00 86.81 82 LEU A C 1
ATOM 659 O O . LEU A 1 82 ? -20.058 -7.980 15.573 1.00 86.81 82 LEU A O 1
ATOM 663 N N . LEU A 1 83 ? -21.438 -7.852 17.338 1.00 85.00 83 LEU A N 1
ATOM 664 C CA . LEU A 1 83 ? -22.156 -9.106 17.056 1.00 85.00 83 LEU A CA 1
ATOM 665 C C . LEU A 1 83 ? -22.894 -9.109 15.709 1.00 85.00 83 LEU A C 1
ATOM 667 O O . LEU A 1 83 ? -23.132 -10.171 15.128 1.00 85.00 83 LEU A O 1
ATOM 671 N N . LYS A 1 84 ? -23.329 -7.938 15.229 1.00 87.56 84 LYS A N 1
ATOM 672 C CA . LYS A 1 84 ? -23.926 -7.804 13.893 1.00 87.56 84 LYS A CA 1
ATOM 673 C C . LYS A 1 84 ? -22.855 -7.884 12.814 1.00 87.56 84 LYS A C 1
ATOM 675 O O . LYS A 1 84 ? -23.060 -8.605 11.844 1.00 87.56 84 LYS A O 1
ATOM 680 N N . LEU A 1 85 ? -21.722 -7.215 13.023 1.00 86.00 85 LEU A N 1
ATOM 681 C CA . LEU A 1 85 ? -20.602 -7.190 12.083 1.00 86.00 85 LEU A CA 1
ATOM 682 C C . LEU A 1 85 ? -19.975 -8.572 11.891 1.00 86.00 85 LEU A C 1
ATOM 684 O O . LEU A 1 85 ? -19.608 -8.921 10.779 1.00 86.00 85 LEU A O 1
ATOM 688 N N . GLU A 1 86 ? -19.945 -9.408 12.928 1.00 82.06 86 GLU A N 1
ATOM 689 C CA . GLU A 1 86 ? -19.506 -10.808 12.805 1.00 82.06 86 GLU A CA 1
ATOM 690 C C . GLU A 1 86 ? -20.363 -11.645 11.849 1.00 82.06 86 GLU A C 1
ATOM 692 O O . GLU A 1 86 ? -19.900 -12.645 11.299 1.00 82.06 86 GLU A O 1
ATOM 697 N N . LYS A 1 87 ? -21.627 -11.257 11.656 1.00 82.69 87 LYS A N 1
ATOM 698 C CA . LYS A 1 87 ? -22.566 -11.937 10.755 1.00 82.69 87 LYS A CA 1
ATOM 699 C C . LYS A 1 87 ? -22.620 -11.292 9.372 1.00 82.69 87 LYS A C 1
ATOM 701 O O . LYS A 1 87 ? -23.272 -11.838 8.484 1.00 82.69 87 LYS A O 1
ATOM 706 N N . GLU A 1 88 ? -21.986 -10.139 9.196 1.00 83.56 88 GLU A N 1
ATOM 707 C CA . GLU A 1 88 ? -22.021 -9.356 7.969 1.00 83.56 88 GLU A CA 1
ATOM 708 C C . GLU A 1 88 ? -20.907 -9.816 7.023 1.00 83.56 88 GLU A C 1
ATOM 710 O O . GLU A 1 88 ? -19.720 -9.645 7.295 1.00 83.56 88 GLU A O 1
ATOM 715 N N . SER A 1 89 ? -21.283 -10.435 5.901 1.00 81.44 89 SER A N 1
ATOM 716 C CA . SER A 1 89 ? -20.310 -10.995 4.955 1.00 81.44 89 SER A CA 1
ATOM 717 C C . SER A 1 89 ? -19.594 -9.927 4.128 1.00 81.44 89 SER A C 1
ATOM 719 O O . SER A 1 89 ? -18.424 -10.105 3.808 1.00 81.44 89 SER A O 1
ATOM 721 N N . GLU A 1 90 ? -20.250 -8.804 3.824 1.00 86.31 90 GLU A N 1
ATOM 722 C CA . GLU A 1 90 ? -19.721 -7.775 2.914 1.00 86.31 90 GLU A CA 1
ATOM 723 C C . GLU A 1 90 ? -18.418 -7.141 3.427 1.00 86.31 90 GLU A C 1
ATOM 725 O O . GLU A 1 90 ? -17.439 -7.017 2.692 1.00 86.31 90 GLU A O 1
ATOM 730 N N . LEU A 1 91 ? -18.354 -6.780 4.712 1.00 84.62 91 LEU A N 1
ATOM 731 C CA . LEU A 1 91 ? -17.143 -6.186 5.295 1.00 84.62 91 LEU A CA 1
ATOM 732 C C . LEU A 1 91 ? -15.990 -7.190 5.398 1.00 84.62 91 LEU A C 1
ATOM 734 O O . LEU A 1 91 ? -14.822 -6.812 5.280 1.00 84.62 91 LEU A O 1
ATOM 738 N N . LYS A 1 92 ? -16.318 -8.471 5.578 1.00 85.12 92 LYS A N 1
ATOM 739 C CA . LYS A 1 92 ? -15.340 -9.557 5.586 1.00 85.12 92 LYS A CA 1
ATOM 740 C C . LYS A 1 92 ? -14.767 -9.799 4.193 1.00 85.12 92 LYS A C 1
ATOM 742 O O . LYS A 1 92 ? -13.556 -9.948 4.056 1.00 85.12 92 LYS A O 1
ATOM 747 N N . GLU A 1 93 ? -15.612 -9.775 3.167 1.00 88.25 93 GLU A N 1
ATOM 748 C CA . GLU A 1 93 ? -15.187 -9.834 1.765 1.00 88.25 93 GLU A CA 1
ATOM 749 C C . GLU A 1 93 ? -14.261 -8.661 1.426 1.00 88.25 93 GLU A C 1
ATOM 751 O O . GLU A 1 93 ? -13.182 -8.881 0.883 1.00 88.25 93 GLU A O 1
ATOM 756 N N . LEU A 1 94 ? -14.595 -7.438 1.853 1.00 86.62 94 LEU A N 1
ATOM 757 C CA . LEU A 1 94 ? -13.728 -6.267 1.669 1.00 86.62 94 LEU A CA 1
ATOM 758 C C . LEU A 1 94 ? -12.358 -6.415 2.352 1.00 86.62 94 LEU A C 1
ATOM 760 O O . LEU A 1 94 ? -11.342 -5.994 1.792 1.00 86.62 94 LEU A O 1
ATOM 764 N N . SER A 1 95 ? -12.304 -7.023 3.543 1.00 86.00 95 SER A N 1
ATOM 765 C CA . SER A 1 95 ? -11.027 -7.335 4.202 1.00 86.00 95 SER A CA 1
ATOM 766 C C . SER A 1 95 ? -10.187 -8.298 3.364 1.00 86.00 95 SER A C 1
ATOM 768 O O . SER A 1 95 ? -9.011 -8.049 3.087 1.00 86.00 95 SER A O 1
ATOM 770 N N . GLN A 1 96 ? -10.815 -9.367 2.874 1.00 87.44 96 GLN A N 1
ATOM 771 C CA . GLN A 1 96 ? -10.154 -10.371 2.046 1.00 87.44 96 GLN A CA 1
ATOM 772 C C . GLN A 1 96 ? -9.697 -9.807 0.698 1.00 87.44 96 GLN A C 1
ATOM 774 O O . GLN A 1 96 ? -8.603 -10.135 0.236 1.00 87.44 96 GLN A O 1
ATOM 779 N N . GLU A 1 97 ? -10.488 -8.936 0.069 1.00 90.31 97 GLU A N 1
ATOM 780 C CA . GLU A 1 97 ? -10.114 -8.240 -1.163 1.00 90.31 97 GLU A CA 1
ATOM 781 C C . GLU A 1 97 ? -8.889 -7.346 -0.960 1.00 90.31 97 GLU A C 1
ATOM 783 O O . GLU A 1 97 ? -7.987 -7.343 -1.803 1.00 90.31 97 GLU A O 1
ATOM 788 N N . SER A 1 98 ? -8.816 -6.646 0.176 1.00 88.31 98 SER A N 1
ATOM 789 C CA . SER A 1 98 ? -7.648 -5.846 0.556 1.00 88.31 98 SER A CA 1
ATOM 790 C C . SER A 1 98 ? -6.393 -6.717 0.677 1.00 88.31 98 SER A C 1
ATOM 792 O O . SER A 1 98 ? -5.369 -6.434 0.048 1.00 88.31 98 SER A O 1
ATOM 794 N N . SER A 1 99 ? -6.475 -7.835 1.400 1.00 87.38 99 SER A N 1
ATOM 795 C CA . SER A 1 99 ? -5.365 -8.788 1.540 1.00 87.38 99 SER A CA 1
ATOM 796 C C . SER A 1 99 ? -4.968 -9.422 0.198 1.00 87.38 99 SER A C 1
ATOM 798 O O . SER A 1 99 ? -3.784 -9.547 -0.132 1.00 87.38 99 SER A O 1
ATOM 800 N N . MET A 1 100 ? -5.950 -9.755 -0.643 1.00 90.06 100 MET A N 1
ATOM 801 C CA . MET A 1 100 ? -5.730 -10.290 -1.987 1.00 90.06 100 MET A CA 1
ATOM 802 C C . MET A 1 100 ? -5.050 -9.272 -2.910 1.00 90.06 100 MET A C 1
ATOM 804 O O . MET A 1 100 ? -4.225 -9.653 -3.743 1.00 90.06 100 MET A O 1
ATOM 808 N N . LEU A 1 101 ? -5.362 -7.981 -2.780 1.00 89.94 101 LEU A N 1
ATOM 809 C CA . LEU A 1 101 ? -4.699 -6.921 -3.537 1.00 89.94 101 LEU A CA 1
ATOM 810 C C . LEU A 1 101 ? -3.204 -6.861 -3.200 1.00 89.94 101 LEU A C 1
ATOM 812 O O . LEU A 1 101 ? -2.374 -6.882 -4.110 1.00 89.94 101 LEU A O 1
ATOM 816 N N . VAL A 1 102 ? -2.853 -6.876 -1.911 1.00 88.75 102 VAL A N 1
ATOM 817 C CA . VAL A 1 102 ? -1.454 -6.906 -1.444 1.00 88.75 102 VAL A CA 1
ATOM 818 C C . VAL A 1 102 ? -0.720 -8.139 -1.984 1.00 88.75 102 VAL A C 1
ATOM 820 O O . VAL A 1 102 ? 0.406 -8.038 -2.481 1.00 88.75 102 VAL A O 1
ATOM 823 N N . PHE A 1 103 ? -1.376 -9.303 -1.974 1.00 88.50 103 PHE A N 1
ATOM 824 C CA . PHE A 1 103 ? -0.824 -10.532 -2.545 1.00 88.50 103 PHE A CA 1
ATOM 825 C C . PHE A 1 103 ? -0.603 -10.444 -4.064 1.00 88.50 103 PHE A C 1
ATOM 827 O O . PHE A 1 103 ? 0.465 -10.821 -4.560 1.00 88.50 103 PHE A O 1
ATOM 834 N N . LYS A 1 104 ? -1.585 -9.928 -4.816 1.00 89.62 104 LYS A N 1
ATOM 835 C CA . LYS A 1 104 ? -1.494 -9.735 -6.275 1.00 89.62 104 LYS A CA 1
ATOM 836 C C . LYS A 1 104 ? -0.357 -8.793 -6.651 1.00 89.62 104 LYS A C 1
ATOM 838 O O . LYS A 1 104 ? 0.340 -9.058 -7.627 1.00 89.62 104 LYS A O 1
ATOM 843 N N . LEU A 1 105 ? -0.133 -7.759 -5.843 1.00 88.88 105 LEU A N 1
ATOM 844 C CA . LEU A 1 105 ? 0.984 -6.830 -5.996 1.00 88.88 105 LEU A CA 1
ATOM 845 C C . LEU A 1 105 ? 2.335 -7.449 -5.622 1.00 88.88 105 LEU A C 1
ATOM 847 O O . LEU A 1 105 ? 3.362 -6.870 -5.949 1.00 88.88 105 LEU A O 1
ATOM 851 N N . GLY A 1 106 ? 2.364 -8.634 -5.003 1.00 87.69 106 GLY A N 1
ATOM 852 C CA . GLY A 1 106 ? 3.598 -9.311 -4.597 1.00 87.69 106 GLY A CA 1
ATOM 853 C C . GLY A 1 106 ? 4.233 -8.741 -3.326 1.00 87.69 106 GLY A C 1
ATOM 854 O O . GLY A 1 106 ? 5.422 -8.945 -3.097 1.00 87.69 106 GLY A O 1
ATOM 855 N N . LEU A 1 107 ? 3.440 -8.050 -2.504 1.00 87.06 107 LEU A N 1
ATOM 856 C CA . LEU A 1 107 ? 3.881 -7.357 -1.290 1.00 87.06 107 LEU A CA 1
ATOM 857 C C . LEU A 1 107 ? 3.542 -8.122 -0.001 1.00 87.06 107 LEU A C 1
ATOM 859 O O . LEU A 1 107 ? 3.821 -7.650 1.093 1.00 87.06 107 LEU A O 1
ATOM 863 N N . SER A 1 108 ? 2.947 -9.314 -0.101 1.00 84.00 108 SER A N 1
ATOM 864 C CA . SER A 1 108 ? 2.526 -10.092 1.076 1.00 84.00 108 SER A CA 1
ATOM 865 C C . SER A 1 108 ? 3.689 -10.507 1.981 1.00 84.00 108 SER A C 1
ATOM 867 O O . SER A 1 108 ? 3.503 -10.691 3.176 1.00 84.00 108 SER A O 1
ATOM 869 N N . ASN A 1 109 ? 4.881 -10.676 1.403 1.00 76.06 109 ASN A N 1
ATOM 870 C CA . ASN A 1 109 ? 6.061 -11.189 2.102 1.00 76.06 109 ASN A CA 1
ATOM 871 C C . ASN A 1 109 ? 7.107 -10.096 2.364 1.00 76.06 109 ASN A C 1
ATOM 873 O O . ASN A 1 109 ? 8.183 -10.390 2.881 1.00 76.06 109 ASN A O 1
ATOM 877 N N . THR A 1 110 ? 6.839 -8.858 1.946 1.00 71.75 110 THR A N 1
ATOM 878 C CA . THR A 1 110 ? 7.696 -7.711 2.243 1.00 71.75 110 THR A CA 1
ATOM 879 C C . THR A 1 110 ? 7.293 -7.130 3.592 1.00 71.75 110 THR A C 1
ATOM 881 O O . THR A 1 110 ? 6.112 -7.103 3.933 1.00 71.75 110 THR A O 1
ATOM 884 N N . HIS A 1 111 ? 8.257 -6.609 4.353 1.00 73.38 111 HIS A N 1
ATOM 885 C CA . HIS A 1 111 ? 7.926 -5.680 5.435 1.00 73.38 111 HIS A CA 1
ATOM 886 C C . HIS A 1 111 ? 7.179 -4.462 4.853 1.00 73.38 111 HIS A C 1
ATOM 888 O O . HIS A 1 111 ? 7.220 -4.251 3.637 1.00 73.38 111 HIS A O 1
ATOM 894 N N . CYS A 1 112 ? 6.457 -3.707 5.695 1.00 78.06 112 CYS A N 1
ATOM 895 C CA . CYS A 1 112 ? 5.660 -2.535 5.292 1.00 78.06 112 CYS A CA 1
ATOM 896 C C . CYS A 1 112 ? 6.338 -1.766 4.144 1.00 78.06 112 CYS A C 1
ATOM 898 O O . CYS A 1 112 ? 7.523 -1.469 4.235 1.00 78.06 112 CYS A O 1
ATOM 900 N N . SER A 1 113 ? 5.625 -1.524 3.046 1.00 84.50 113 SER A N 1
ATOM 901 C CA . SER A 1 113 ? 6.187 -0.940 1.824 1.00 84.50 113 SER A CA 1
ATOM 902 C C . SER A 1 113 ? 5.271 0.164 1.319 1.00 84.50 113 SER A C 1
ATOM 904 O O . SER A 1 113 ? 4.046 0.028 1.365 1.00 84.50 113 SER A O 1
ATOM 906 N N . LEU A 1 114 ? 5.856 1.251 0.825 1.00 88.44 114 LEU A N 1
ATOM 907 C CA . LEU A 1 114 ? 5.116 2.347 0.216 1.00 88.44 114 LEU A CA 1
ATOM 908 C C . LEU A 1 114 ? 5.012 2.126 -1.294 1.00 88.44 114 LEU A C 1
ATOM 910 O O . LEU A 1 114 ? 5.977 1.733 -1.945 1.00 88.44 114 LEU A O 1
ATOM 914 N N . LEU A 1 115 ? 3.844 2.414 -1.861 1.00 88.25 115 LEU A N 1
ATOM 915 C CA . LEU A 1 115 ? 3.640 2.448 -3.305 1.00 88.25 115 LEU A CA 1
ATOM 916 C C . LEU A 1 115 ? 3.526 3.893 -3.775 1.00 88.25 115 LEU A C 1
ATOM 918 O O . LEU A 1 115 ? 2.640 4.618 -3.326 1.00 88.25 115 LEU A O 1
ATOM 922 N N . MET A 1 116 ? 4.380 4.294 -4.714 1.00 88.00 116 MET A N 1
ATOM 923 C CA . MET A 1 116 ? 4.325 5.619 -5.331 1.00 88.00 116 MET A CA 1
ATOM 924 C C . MET A 1 116 ? 4.545 5.500 -6.833 1.00 88.00 116 MET A C 1
ATOM 926 O O . MET A 1 116 ? 5.550 4.955 -7.278 1.00 88.00 116 MET A O 1
ATOM 930 N N . ASN A 1 117 ? 3.580 5.978 -7.620 1.00 86.44 117 ASN A N 1
ATOM 931 C CA . ASN A 1 117 ? 3.630 5.984 -9.089 1.00 86.44 117 ASN A CA 1
ATOM 932 C C . ASN A 1 117 ? 3.984 4.620 -9.729 1.00 86.44 117 ASN A C 1
ATOM 934 O O . ASN A 1 117 ? 4.600 4.564 -10.790 1.00 86.44 117 ASN A O 1
ATOM 938 N N . GLY A 1 118 ? 3.577 3.512 -9.096 1.00 84.69 118 GLY A N 1
ATOM 939 C CA . GLY A 1 118 ? 3.843 2.144 -9.566 1.00 84.69 118 GLY A CA 1
ATOM 940 C C . GLY A 1 118 ? 5.181 1.550 -9.120 1.00 84.69 118 GLY A C 1
ATOM 941 O O . GLY A 1 118 ? 5.495 0.424 -9.504 1.00 84.69 118 GLY A O 1
ATOM 942 N N . LEU A 1 119 ? 5.945 2.282 -8.308 1.00 84.94 119 LEU A N 1
ATOM 943 C CA . LEU A 1 119 ? 7.199 1.845 -7.708 1.00 84.94 119 LEU A CA 1
ATOM 944 C C . LEU A 1 119 ? 6.987 1.463 -6.243 1.00 84.94 119 LEU A C 1
ATOM 946 O O . LEU A 1 119 ? 6.158 2.054 -5.547 1.00 84.94 119 LEU A O 1
ATOM 950 N N . VAL A 1 120 ? 7.756 0.477 -5.787 1.00 88.00 120 VAL A N 1
ATOM 951 C CA . VAL A 1 120 ? 7.808 0.053 -4.384 1.00 88.00 120 VAL A CA 1
ATOM 952 C C . VAL A 1 120 ? 8.972 0.770 -3.713 1.00 88.00 120 VAL A C 1
ATOM 954 O O . VAL A 1 120 ? 10.100 0.683 -4.194 1.00 88.00 120 VAL A O 1
ATOM 957 N N . ILE A 1 121 ? 8.688 1.482 -2.627 1.00 87.94 121 ILE A N 1
ATOM 958 C CA . ILE A 1 121 ? 9.639 2.311 -1.885 1.00 87.94 121 ILE A CA 1
ATOM 959 C C . ILE A 1 121 ? 9.676 1.834 -0.435 1.00 87.94 121 ILE A C 1
ATOM 961 O O . ILE A 1 121 ? 8.640 1.520 0.159 1.00 87.94 121 ILE A O 1
ATOM 965 N N . ASP A 1 122 ? 10.874 1.814 0.141 1.00 87.56 122 ASP A N 1
ATOM 966 C CA . ASP A 1 122 ? 11.053 1.530 1.559 1.00 87.56 122 ASP A CA 1
ATOM 967 C C . ASP A 1 122 ? 10.362 2.607 2.417 1.00 87.56 122 ASP A C 1
ATOM 969 O O . ASP A 1 122 ? 10.442 3.798 2.107 1.00 87.56 122 ASP A O 1
ATOM 973 N N . PRO A 1 123 ? 9.694 2.238 3.522 1.00 87.94 123 PRO A N 1
ATOM 974 C CA . PRO A 1 123 ? 8.896 3.159 4.331 1.00 87.94 123 PRO A CA 1
ATOM 975 C C . PRO A 1 123 ? 9.772 4.003 5.278 1.00 87.94 123 PRO A C 1
ATOM 977 O O . PRO A 1 123 ? 9.434 4.187 6.446 1.00 87.94 123 PRO A O 1
ATOM 980 N N . THR A 1 124 ? 10.931 4.472 4.818 1.00 91.38 124 THR A N 1
ATOM 981 C CA . THR A 1 124 ? 11.825 5.349 5.582 1.00 91.38 124 THR A CA 1
ATOM 982 C C . THR A 1 124 ? 11.691 6.780 5.085 1.00 91.38 124 THR A C 1
ATOM 984 O O . THR A 1 124 ? 11.498 7.020 3.895 1.00 91.38 124 THR A O 1
ATOM 987 N N . GLU A 1 125 ? 11.800 7.754 5.989 1.00 91.69 125 GLU A N 1
ATOM 988 C CA . GLU A 1 125 ? 11.671 9.174 5.634 1.00 91.69 125 GLU A CA 1
ATOM 989 C C . GLU A 1 125 ? 12.653 9.574 4.523 1.00 91.69 125 GLU A C 1
ATOM 991 O O . GLU A 1 125 ? 12.263 10.219 3.554 1.00 91.69 125 GLU A O 1
ATOM 996 N N . GLU A 1 126 ? 13.903 9.117 4.613 1.00 93.94 126 GLU A N 1
ATOM 997 C CA . GLU A 1 126 ? 14.930 9.379 3.604 1.00 93.94 126 GLU A CA 1
ATOM 998 C C . GLU A 1 126 ? 14.564 8.790 2.233 1.00 93.94 126 GLU A C 1
ATOM 1000 O O . GLU A 1 126 ? 14.635 9.498 1.227 1.00 93.94 126 GLU A O 1
ATOM 1005 N N . ALA A 1 127 ? 14.126 7.526 2.174 1.00 91.25 127 ALA A N 1
ATOM 1006 C CA . ALA A 1 127 ? 13.742 6.894 0.911 1.00 91.25 127 ALA A CA 1
ATOM 1007 C C . ALA A 1 127 ? 12.533 7.592 0.276 1.00 91.25 127 ALA A C 1
ATOM 1009 O O . ALA A 1 127 ? 12.515 7.810 -0.935 1.00 91.25 127 ALA A O 1
ATOM 1010 N N . ILE A 1 128 ? 11.557 7.996 1.093 1.00 91.81 128 ILE A N 1
ATOM 1011 C CA . ILE A 1 128 ? 10.371 8.728 0.643 1.00 91.81 128 ILE A CA 1
ATOM 1012 C C . ILE A 1 128 ? 10.765 10.098 0.087 1.00 91.81 128 ILE A C 1
ATOM 1014 O O . ILE A 1 128 ? 10.348 10.453 -1.013 1.00 91.81 128 ILE A O 1
ATOM 1018 N N . MET A 1 129 ? 11.587 10.861 0.810 1.00 94.31 129 MET A N 1
ATOM 1019 C CA . MET A 1 129 ? 12.016 12.193 0.375 1.00 94.31 129 MET A CA 1
ATOM 1020 C C . MET A 1 129 ? 12.846 12.134 -0.908 1.00 94.31 129 MET A C 1
ATOM 1022 O O . MET A 1 129 ? 12.624 12.936 -1.815 1.00 94.31 129 MET A O 1
ATOM 1026 N N . ASN A 1 130 ? 13.750 11.160 -1.020 1.00 93.19 130 ASN A N 1
ATOM 1027 C CA . ASN A 1 130 ? 14.530 10.948 -2.237 1.00 93.19 130 ASN A CA 1
ATOM 1028 C C . ASN A 1 130 ? 13.622 10.594 -3.419 1.00 93.19 130 ASN A C 1
ATOM 1030 O O . ASN A 1 130 ? 13.688 11.244 -4.458 1.00 93.19 130 ASN A O 1
ATOM 1034 N N . ALA A 1 131 ? 12.699 9.648 -3.235 1.00 91.94 131 ALA A N 1
ATOM 1035 C CA . ALA A 1 131 ? 11.783 9.250 -4.294 1.00 91.94 131 ALA A CA 1
ATOM 1036 C C . ALA A 1 131 ? 10.841 10.393 -4.722 1.00 91.94 131 ALA A C 1
ATOM 1038 O O . ALA A 1 131 ? 10.535 10.530 -5.905 1.00 91.94 131 ALA A O 1
ATOM 1039 N N . LEU A 1 132 ? 10.394 11.244 -3.790 1.00 93.25 132 LEU A N 1
ATOM 1040 C CA . LEU A 1 132 ? 9.595 12.432 -4.110 1.00 93.25 132 LEU A CA 1
ATOM 1041 C C . LEU A 1 132 ? 10.390 13.457 -4.924 1.00 93.25 132 LEU A C 1
ATOM 1043 O O . LEU A 1 132 ? 9.842 14.041 -5.862 1.00 93.25 132 LEU A O 1
ATOM 1047 N N . ASN A 1 133 ? 11.661 13.677 -4.584 1.00 94.62 133 ASN A N 1
ATOM 1048 C CA . ASN A 1 133 ? 12.535 14.583 -5.328 1.00 94.62 133 ASN A CA 1
ATOM 1049 C C . ASN A 1 133 ? 12.776 14.072 -6.756 1.00 94.62 133 ASN A C 1
ATOM 1051 O O . ASN A 1 133 ? 12.582 14.830 -7.710 1.00 94.62 133 ASN A O 1
ATOM 1055 N N . ASP A 1 134 ? 13.099 12.785 -6.900 1.00 92.50 134 ASP A N 1
ATOM 1056 C CA . ASP A 1 134 ? 13.329 12.141 -8.197 1.00 92.50 134 ASP A CA 1
ATOM 1057 C C . ASP A 1 134 ? 12.068 12.192 -9.078 1.00 92.50 134 ASP A C 1
ATOM 1059 O O . ASP A 1 134 ? 12.121 12.605 -10.241 1.00 92.50 134 ASP A O 1
ATOM 1063 N N . GLU A 1 135 ? 10.901 11.849 -8.521 1.00 90.75 135 GLU A N 1
ATOM 1064 C CA . GLU A 1 135 ? 9.632 11.895 -9.255 1.00 90.75 135 GLU A CA 1
ATOM 1065 C C . GLU A 1 135 ? 9.225 13.327 -9.622 1.00 90.75 135 GLU A C 1
ATOM 1067 O O . GLU A 1 135 ? 8.723 13.561 -10.724 1.00 90.75 135 GLU A O 1
ATOM 1072 N N . THR A 1 136 ? 9.476 14.304 -8.746 1.00 93.56 136 THR A N 1
ATOM 1073 C CA . THR A 1 136 ? 9.201 15.719 -9.038 1.00 93.56 136 THR A CA 1
ATOM 1074 C C . THR A 1 136 ? 10.026 16.197 -10.228 1.00 93.56 136 THR A C 1
ATOM 1076 O O . THR A 1 136 ? 9.470 16.804 -11.148 1.00 93.56 136 THR A O 1
ATOM 1079 N N . GLN A 1 137 ? 11.327 15.897 -10.253 1.00 94.06 137 GLN A N 1
ATOM 1080 C CA . GLN A 1 137 ? 12.192 16.258 -11.373 1.00 94.06 137 GLN A CA 1
ATOM 1081 C C . GLN A 1 137 ? 11.750 15.556 -12.665 1.00 94.06 137 GLN A C 1
ATOM 1083 O O . GLN A 1 137 ? 11.613 16.207 -13.703 1.00 94.06 137 GLN A O 1
ATOM 1088 N N . ARG A 1 138 ? 11.431 14.257 -12.596 1.00 91.12 138 ARG A N 1
ATOM 1089 C CA . ARG A 1 138 ? 10.943 13.487 -13.748 1.00 91.12 138 ARG A CA 1
ATOM 1090 C C . ARG A 1 138 ? 9.672 14.089 -14.347 1.00 91.12 138 ARG A C 1
ATOM 1092 O O . ARG A 1 138 ? 9.574 14.237 -15.565 1.00 91.12 138 ARG A O 1
ATOM 1099 N N . ILE A 1 139 ? 8.704 14.471 -13.511 1.00 93.00 139 ILE A N 1
ATOM 1100 C CA . ILE A 1 139 ? 7.471 15.131 -13.968 1.00 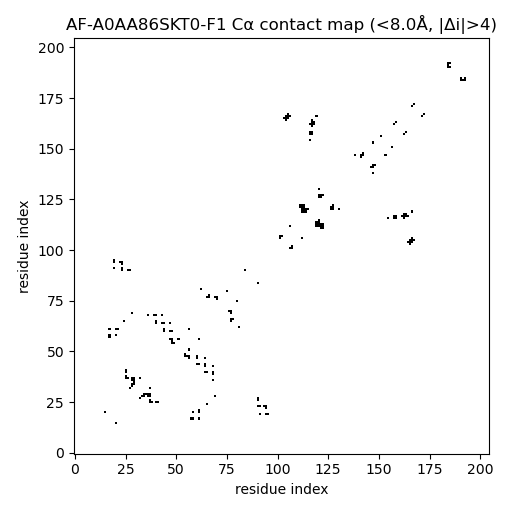93.00 139 ILE A CA 1
ATOM 1101 C C . ILE A 1 139 ? 7.796 16.479 -14.623 1.00 93.00 139 ILE A C 1
ATOM 1103 O O . ILE A 1 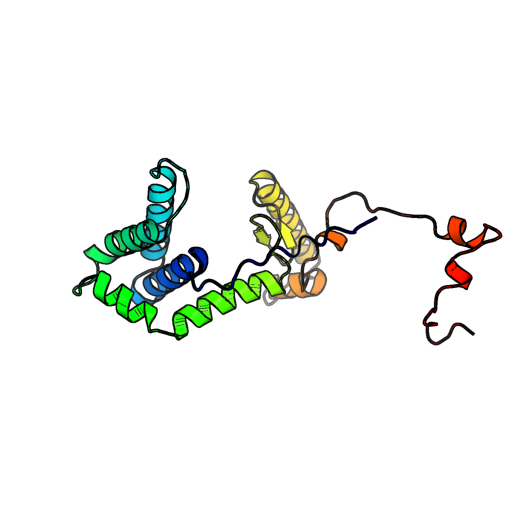139 ? 7.284 16.766 -15.705 1.00 93.00 139 ILE A O 1
ATOM 1107 N N . GLN A 1 140 ? 8.656 17.296 -14.007 1.00 94.69 140 GLN A N 1
ATOM 1108 C CA . GLN A 1 140 ? 9.038 18.607 -14.547 1.00 94.69 140 GLN A CA 1
ATOM 1109 C C . GLN A 1 140 ? 9.683 18.501 -15.933 1.00 94.69 140 GLN A C 1
ATOM 1111 O O . GLN A 1 140 ? 9.310 19.248 -16.839 1.00 94.69 140 GLN A O 1
ATOM 1116 N N . GLU A 1 141 ? 10.600 17.553 -16.125 1.00 95.06 141 GLU A N 1
ATOM 1117 C CA . GLU A 1 141 ? 11.237 17.299 -17.419 1.00 95.06 141 GLU A CA 1
ATOM 1118 C C . GLU A 1 141 ? 10.206 16.888 -18.477 1.00 95.06 141 GLU A C 1
ATOM 1120 O O . GLU A 1 141 ? 10.171 17.451 -19.574 1.00 95.06 141 GLU A O 1
ATOM 1125 N N . GLN A 1 142 ? 9.298 15.965 -18.145 1.00 93.62 142 GLN A N 1
ATOM 1126 C CA . GLN A 1 142 ? 8.258 15.534 -19.080 1.00 93.62 142 GLN A CA 1
ATOM 1127 C C . GLN A 1 142 ? 7.268 16.655 -19.442 1.00 93.62 142 GLN A C 1
ATOM 1129 O O . GLN A 1 142 ? 6.781 16.703 -20.576 1.00 93.62 142 GLN A O 1
ATOM 1134 N N . VAL A 1 143 ? 6.977 17.575 -18.517 1.00 95.62 143 VAL A N 1
ATOM 1135 C CA . VAL A 1 143 ? 6.197 18.788 -18.813 1.00 95.62 143 VAL A CA 1
ATOM 1136 C C . VAL A 1 143 ? 6.977 19.708 -19.752 1.00 95.62 143 VAL A C 1
ATOM 1138 O O . VAL A 1 143 ? 6.432 20.148 -20.764 1.00 95.62 143 VAL A O 1
ATOM 1141 N N . TYR A 1 144 ? 8.255 19.964 -19.461 1.00 96.69 144 TYR A N 1
ATOM 1142 C CA . TYR A 1 144 ? 9.111 20.841 -20.264 1.00 96.69 144 TYR A CA 1
ATOM 1143 C C . TYR A 1 144 ? 9.225 20.371 -21.721 1.00 96.69 144 TYR A C 1
ATOM 1145 O O . TYR A 1 144 ? 9.087 21.169 -22.648 1.00 96.69 144 TYR A O 1
ATOM 1153 N N . PHE A 1 145 ? 9.391 19.064 -21.939 1.00 95.94 145 PHE A N 1
ATOM 1154 C CA . PHE A 1 145 ? 9.455 18.471 -23.278 1.00 95.94 145 PHE A CA 1
ATOM 1155 C C . PHE A 1 145 ? 8.077 18.215 -23.919 1.00 95.94 145 PHE A C 1
ATOM 1157 O O . PHE A 1 145 ? 7.994 17.594 -24.979 1.00 95.94 145 PHE A O 1
ATOM 1164 N N . GLY A 1 146 ? 6.982 18.680 -23.306 1.00 93.38 146 GLY A N 1
ATOM 1165 C CA . GLY A 1 146 ? 5.627 18.586 -23.860 1.00 93.38 146 GLY A CA 1
ATOM 1166 C C . GLY A 1 146 ? 5.036 17.170 -23.890 1.00 93.38 146 GLY A C 1
ATOM 1167 O O . GLY A 1 146 ? 4.055 16.927 -24.602 1.00 93.38 146 GLY A O 1
ATOM 1168 N N . GLN A 1 147 ? 5.619 16.235 -23.135 1.00 92.94 147 GLN A N 1
ATOM 1169 C CA . GLN A 1 147 ? 5.137 14.858 -22.997 1.00 92.94 147 GLN A CA 1
ATOM 1170 C C . GLN A 1 147 ? 3.946 14.758 -22.033 1.00 92.94 147 GLN A C 1
ATOM 1172 O O . GLN A 1 147 ? 3.087 13.894 -22.217 1.00 92.94 147 GLN A O 1
ATOM 1177 N N . ILE A 1 148 ? 3.876 15.652 -21.040 1.00 94.88 148 ILE A N 1
ATOM 1178 C CA . ILE A 1 148 ? 2.701 15.869 -20.186 1.00 94.88 148 ILE A CA 1
ATOM 1179 C C . ILE A 1 148 ? 1.988 17.139 -20.651 1.00 94.88 148 ILE A C 1
ATOM 1181 O O . ILE A 1 148 ? 2.581 18.214 -20.728 1.00 94.88 148 ILE A O 1
ATOM 1185 N N . LYS A 1 149 ? 0.696 17.013 -20.957 1.00 93.81 149 LYS A N 1
ATOM 1186 C CA . LYS A 1 149 ? -0.184 18.108 -21.384 1.00 93.81 149 LYS A CA 1
ATOM 1187 C C . LYS A 1 149 ? -1.262 18.359 -20.323 1.00 93.81 149 LYS A C 1
ATOM 1189 O O . LYS A 1 149 ? -1.489 17.497 -19.480 1.00 93.81 149 LYS A O 1
ATOM 1194 N N . PRO A 1 150 ? -2.006 19.479 -20.392 1.00 92.69 150 PRO A N 1
ATOM 1195 C CA . PRO A 1 150 ? -3.037 19.793 -19.396 1.00 92.69 150 PRO A CA 1
ATOM 1196 C C . PRO A 1 150 ? -4.139 18.732 -19.219 1.00 92.69 150 PRO A C 1
ATOM 1198 O O . PRO A 1 150 ? -4.751 18.669 -18.163 1.00 92.69 150 PRO A O 1
ATOM 1201 N N . HIS A 1 151 ? -4.407 17.914 -20.242 1.00 94.00 151 HIS A N 1
ATOM 1202 C CA . HIS A 1 151 ? -5.408 16.837 -20.210 1.00 94.00 151 HIS A CA 1
ATOM 1203 C C . HIS A 1 151 ? -4.785 15.441 -20.044 1.00 94.00 151 HIS A C 1
ATOM 1205 O O . HIS A 1 151 ? -5.465 14.436 -20.233 1.00 94.00 151 HIS A O 1
ATOM 1211 N N . THR A 1 152 ? -3.483 15.362 -19.766 1.00 94.12 152 THR A N 1
ATOM 1212 C CA . THR A 1 152 ? -2.801 14.092 -19.527 1.00 94.12 152 THR A CA 1
ATOM 1213 C C . THR A 1 152 ? -3.059 13.643 -18.095 1.00 94.12 152 THR A C 1
ATOM 1215 O O . THR A 1 152 ? -2.739 14.364 -17.154 1.00 94.12 152 THR A O 1
ATOM 1218 N N . ASP A 1 153 ? -3.577 12.427 -17.930 1.00 94.62 153 ASP A N 1
ATOM 1219 C CA . ASP A 1 153 ? -3.521 11.733 -16.646 1.00 94.62 153 ASP A CA 1
ATOM 1220 C C . ASP A 1 153 ? -2.068 11.313 -16.383 1.00 94.62 153 ASP A C 1
ATOM 1222 O O . ASP A 1 153 ? -1.534 10.392 -17.011 1.00 94.62 153 ASP A O 1
ATOM 1226 N N . VAL A 1 154 ? -1.408 12.057 -15.495 1.00 92.00 154 VAL A N 1
ATOM 1227 C CA . VAL A 1 154 ? 0.013 11.879 -15.176 1.00 92.00 154 VAL A CA 1
ATOM 1228 C C . VAL A 1 154 ? 0.264 10.505 -14.559 1.00 92.00 154 VAL A C 1
ATOM 1230 O O . VAL A 1 154 ? 1.218 9.833 -14.948 1.00 92.00 154 VAL A O 1
ATOM 1233 N N . LEU A 1 155 ? -0.611 10.053 -13.654 1.00 91.12 155 LEU A N 1
ATOM 1234 C CA . LEU A 1 155 ? -0.452 8.762 -12.991 1.00 91.12 155 LEU A CA 1
ATOM 1235 C C . LEU A 1 155 ? -0.623 7.621 -13.994 1.00 91.12 155 LEU A C 1
ATOM 1237 O O . LEU A 1 155 ? 0.225 6.734 -14.054 1.00 91.12 155 LEU A O 1
ATOM 1241 N N . ALA A 1 156 ? -1.669 7.659 -14.824 1.00 92.38 156 ALA A N 1
ATOM 1242 C CA . ALA A 1 156 ? -1.898 6.623 -15.831 1.00 92.38 156 ALA A CA 1
ATOM 1243 C C . ALA A 1 156 ? -0.730 6.515 -16.823 1.00 92.38 156 ALA A C 1
ATOM 1245 O O . ALA A 1 156 ? -0.294 5.411 -17.154 1.00 92.38 156 ALA A O 1
ATOM 1246 N N . LYS A 1 157 ? -0.176 7.655 -17.254 1.00 90.56 157 LYS A N 1
ATOM 1247 C CA . LYS A 1 157 ? 1.016 7.691 -18.106 1.00 90.56 157 LYS A CA 1
ATOM 1248 C C . LYS A 1 157 ? 2.208 7.022 -17.419 1.00 90.56 157 LYS A C 1
ATOM 1250 O O . LYS A 1 157 ? 2.824 6.135 -18.005 1.00 90.56 157 LYS A O 1
ATOM 1255 N N . PHE A 1 158 ? 2.490 7.377 -16.169 1.00 87.25 158 PHE A N 1
ATOM 1256 C CA . PHE A 1 158 ? 3.635 6.846 -15.425 1.00 87.25 158 PHE A CA 1
ATOM 1257 C C . PHE A 1 158 ? 3.502 5.340 -15.174 1.00 87.25 158 PHE A C 1
ATOM 1259 O O . PHE A 1 158 ? 4.459 4.592 -15.374 1.00 87.25 158 PHE A O 1
ATOM 1266 N N . LEU A 1 159 ? 2.294 4.884 -14.836 1.00 89.62 159 LEU A N 1
ATOM 1267 C CA . LEU A 1 159 ? 1.982 3.464 -14.696 1.00 89.62 159 LEU A CA 1
ATOM 1268 C C . LEU A 1 159 ? 2.119 2.703 -16.021 1.00 89.62 159 LEU A C 1
ATOM 1270 O O . LEU A 1 159 ? 2.532 1.549 -16.012 1.00 89.62 159 LEU A O 1
ATOM 1274 N N . SER A 1 160 ? 1.812 3.328 -17.161 1.00 89.19 160 SER A N 1
ATOM 1275 C CA . SER A 1 160 ? 1.980 2.691 -18.474 1.00 89.19 160 SER A CA 1
ATOM 1276 C C . SER A 1 160 ? 3.442 2.582 -18.922 1.00 89.19 160 SER A C 1
ATOM 1278 O O . SER A 1 160 ? 3.794 1.640 -19.625 1.00 89.19 160 SER A O 1
ATOM 1280 N N . GLU A 1 161 ? 4.290 3.531 -18.517 1.00 86.50 161 GLU A N 1
ATOM 1281 C CA . GLU A 1 161 ? 5.697 3.599 -18.931 1.00 86.50 161 GLU A CA 1
ATOM 1282 C C . GLU A 1 161 ? 6.614 2.754 -18.043 1.00 86.50 161 GLU A C 1
ATOM 1284 O O . GLU A 1 161 ? 7.526 2.101 -18.546 1.00 86.50 161 GLU A O 1
ATOM 1289 N N . ALA A 1 162 ? 6.386 2.782 -16.729 1.00 78.88 162 ALA A N 1
ATOM 1290 C CA . ALA A 1 162 ? 7.289 2.197 -15.738 1.00 78.88 162 ALA A CA 1
ATOM 1291 C C . ALA A 1 162 ? 6.567 1.404 -14.635 1.00 78.88 162 ALA A C 1
ATOM 1293 O O . ALA A 1 162 ? 7.216 0.898 -13.720 1.00 78.88 162 ALA A O 1
ATOM 1294 N N . GLY A 1 163 ? 5.236 1.291 -14.692 1.00 78.44 163 GLY A N 1
ATOM 1295 C CA . GLY A 1 163 ? 4.459 0.608 -13.665 1.00 78.44 163 GLY A CA 1
ATOM 1296 C C . GLY A 1 163 ? 4.711 -0.896 -13.655 1.00 78.44 163 GLY A C 1
ATOM 1297 O O . GLY A 1 163 ? 4.584 -1.585 -14.668 1.00 78.44 163 GLY A O 1
ATOM 1298 N N . ILE A 1 164 ? 5.025 -1.425 -12.476 1.00 78.56 164 ILE A N 1
ATOM 1299 C CA . ILE A 1 164 ? 5.194 -2.859 -12.270 1.00 78.56 164 ILE A CA 1
ATOM 1300 C C . ILE A 1 164 ? 3.835 -3.453 -11.880 1.00 78.56 164 ILE A C 1
ATOM 1302 O O . ILE A 1 164 ? 3.273 -3.100 -10.848 1.00 78.56 164 ILE A O 1
ATOM 1306 N N . GLN A 1 165 ? 3.304 -4.383 -12.685 1.00 80.19 165 GLN A N 1
ATOM 1307 C CA . GLN A 1 165 ? 2.015 -5.037 -12.387 1.00 80.19 165 GLN A CA 1
ATOM 1308 C C . GLN A 1 165 ? 2.068 -5.900 -11.119 1.00 80.19 165 GLN A C 1
ATOM 1310 O O . GLN A 1 165 ? 1.097 -5.970 -10.368 1.00 80.19 165 GLN A O 1
ATOM 1315 N N . ARG A 1 166 ? 3.198 -6.581 -10.900 1.00 84.69 166 ARG A N 1
ATOM 1316 C CA . ARG A 1 166 ? 3.456 -7.398 -9.715 1.00 84.69 166 ARG A CA 1
ATOM 1317 C C . ARG A 1 166 ? 4.915 -7.282 -9.315 1.00 84.69 166 ARG A C 1
ATOM 1319 O O . ARG A 1 166 ? 5.804 -7.640 -10.087 1.00 84.69 166 ARG A O 1
ATOM 1326 N N . TYR A 1 167 ? 5.151 -6.811 -8.100 1.00 86.12 167 TYR A N 1
ATOM 1327 C CA . TYR A 1 167 ? 6.480 -6.715 -7.532 1.00 86.12 167 TYR A CA 1
ATOM 1328 C C . TYR A 1 167 ? 7.033 -8.109 -7.227 1.00 86.12 167 TYR A C 1
ATOM 1330 O O . TYR A 1 167 ? 6.343 -8.977 -6.688 1.00 86.12 167 TYR A O 1
ATOM 1338 N N . ASN A 1 168 ? 8.293 -8.337 -7.589 1.00 86.38 168 ASN A N 1
ATOM 1339 C CA . ASN A 1 168 ? 9.014 -9.543 -7.212 1.00 86.38 168 ASN A CA 1
ATOM 1340 C C . ASN A 1 168 ? 10.413 -9.158 -6.716 1.00 86.38 168 ASN A C 1
ATOM 1342 O O . ASN A 1 168 ? 11.288 -8.877 -7.542 1.00 86.38 168 ASN A O 1
ATOM 1346 N N . PRO A 1 169 ? 10.666 -9.189 -5.395 1.00 79.44 169 PRO A N 1
ATOM 1347 C CA . PRO A 1 169 ? 11.951 -8.769 -4.844 1.00 79.44 169 PRO A CA 1
ATOM 1348 C C . PRO A 1 169 ? 13.112 -9.657 -5.312 1.00 79.44 169 PRO A C 1
ATOM 1350 O O . PRO A 1 169 ? 14.248 -9.201 -5.376 1.00 79.44 169 PRO A O 1
ATOM 1353 N N . ARG A 1 170 ? 12.867 -10.911 -5.723 1.00 81.50 170 ARG A N 1
ATOM 1354 C CA . ARG A 1 170 ? 13.934 -11.784 -6.251 1.00 81.50 170 ARG A CA 1
ATOM 1355 C C . ARG A 1 170 ? 14.441 -11.359 -7.631 1.00 81.50 170 ARG A C 1
ATOM 1357 O O . ARG A 1 170 ? 15.502 -11.814 -8.039 1.00 81.50 170 ARG A O 1
ATOM 1364 N N . ILE A 1 171 ? 13.679 -10.527 -8.338 1.00 82.62 171 ILE A N 1
ATOM 1365 C CA . ILE A 1 171 ? 14.012 -10.024 -9.675 1.00 82.62 171 ILE A CA 1
ATOM 1366 C C . ILE A 1 171 ? 14.386 -8.539 -9.607 1.00 82.62 171 ILE A C 1
ATOM 1368 O O . ILE A 1 171 ? 15.357 -8.128 -10.228 1.00 82.62 171 ILE A O 1
ATOM 1372 N N . ILE A 1 172 ? 13.612 -7.750 -8.855 1.00 76.19 172 ILE A N 1
ATOM 1373 C CA . ILE A 1 172 ? 13.631 -6.277 -8.879 1.00 76.19 172 ILE A CA 1
ATOM 1374 C C . ILE A 1 172 ? 14.382 -5.688 -7.666 1.00 76.19 172 ILE A C 1
ATOM 1376 O O . ILE A 1 172 ? 14.489 -4.475 -7.541 1.00 76.19 172 ILE A O 1
ATOM 1380 N N . SER A 1 173 ? 14.910 -6.503 -6.743 1.00 68.56 173 SER A N 1
ATOM 1381 C CA . SER A 1 173 ? 15.643 -5.946 -5.595 1.00 68.56 173 SER A CA 1
ATOM 1382 C C . SER A 1 173 ? 16.868 -5.142 -6.031 1.00 68.56 173 SER A C 1
ATOM 1384 O O . SER A 1 173 ? 17.616 -5.544 -6.919 1.00 68.56 173 SER A O 1
ATOM 1386 N N . ASN A 1 174 ? 17.136 -4.055 -5.304 1.00 64.44 174 ASN A N 1
ATOM 1387 C CA . ASN A 1 174 ? 18.346 -3.230 -5.427 1.00 64.44 174 ASN A CA 1
ATOM 1388 C C . ASN A 1 174 ? 19.641 -3.968 -5.005 1.00 64.44 174 ASN A C 1
ATOM 1390 O O . ASN A 1 174 ? 20.689 -3.349 -4.815 1.00 64.44 174 ASN A O 1
ATOM 1394 N N . GLY A 1 175 ? 19.585 -5.290 -4.809 1.00 69.38 175 GLY A N 1
ATOM 1395 C CA . GLY A 1 175 ? 20.747 -6.116 -4.517 1.00 69.38 175 GLY A CA 1
ATOM 1396 C C . GLY A 1 175 ? 21.642 -6.282 -5.744 1.00 69.38 175 GLY A C 1
ATOM 1397 O O . GLY A 1 175 ? 21.214 -6.126 -6.886 1.00 69.38 175 GLY A O 1
ATOM 1398 N N . LYS A 1 1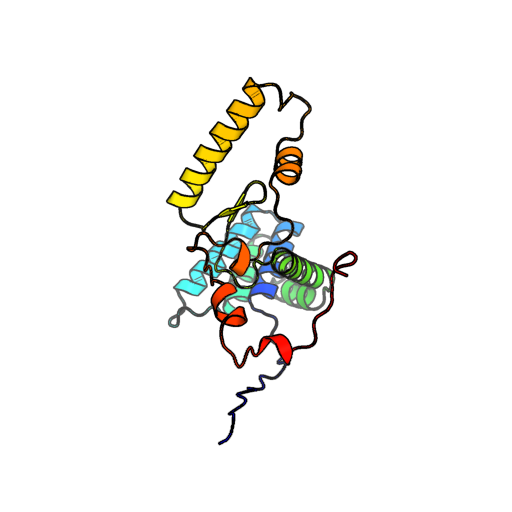76 ? 22.915 -6.633 -5.524 1.00 77.06 176 LYS A N 1
ATOM 1399 C CA . LYS A 1 176 ? 23.815 -6.936 -6.642 1.00 77.06 176 LYS A CA 1
ATOM 1400 C C . LYS A 1 176 ? 23.292 -8.161 -7.404 1.00 77.06 176 LYS A C 1
ATOM 1402 O O . LYS A 1 176 ? 23.127 -9.214 -6.781 1.00 77.06 176 LYS A O 1
ATOM 1407 N N . PRO A 1 177 ? 23.082 -8.066 -8.728 1.00 82.81 177 PRO A N 1
ATOM 1408 C CA . PRO A 1 177 ? 22.688 -9.218 -9.523 1.00 82.81 177 PRO A CA 1
ATOM 1409 C C . PRO A 1 177 ? 23.756 -10.309 -9.430 1.00 82.81 177 PRO A C 1
ATOM 1411 O O . PRO A 1 177 ? 24.960 -10.047 -9.521 1.00 82.81 177 PRO A O 1
ATOM 1414 N N . ARG A 1 178 ? 23.310 -11.553 -9.241 1.00 84.00 178 ARG A N 1
ATOM 1415 C CA . ARG A 1 178 ? 24.191 -12.718 -9.238 1.00 84.00 178 ARG A CA 1
ATOM 1416 C C . ARG A 1 178 ? 24.317 -13.246 -10.659 1.00 84.00 178 ARG A C 1
ATOM 1418 O O . ARG A 1 178 ? 23.413 -13.909 -11.158 1.00 84.00 178 ARG A O 1
ATOM 1425 N N . PHE A 1 179 ? 25.457 -12.989 -11.282 1.00 86.44 179 PHE A N 1
ATOM 1426 C CA . PHE A 1 179 ? 25.798 -13.578 -12.572 1.00 86.44 179 PHE A CA 1
ATOM 1427 C C . PHE A 1 179 ? 26.621 -14.848 -12.366 1.00 86.44 179 PHE A C 1
ATOM 1429 O O . PHE A 1 179 ? 27.570 -14.864 -11.584 1.00 86.44 179 PHE A O 1
ATOM 1436 N N . ILE A 1 180 ? 26.248 -15.917 -13.064 1.00 84.12 180 ILE A N 1
ATOM 1437 C CA . ILE A 1 180 ? 26.978 -17.186 -13.086 1.00 84.12 180 ILE A CA 1
ATOM 1438 C C . ILE A 1 180 ? 27.343 -17.452 -14.542 1.00 84.12 180 ILE A C 1
ATOM 1440 O O . ILE A 1 180 ? 26.475 -17.386 -15.413 1.00 84.12 180 ILE A O 1
ATOM 1444 N N . SER A 1 181 ? 28.622 -17.723 -14.816 1.00 83.69 181 SER A N 1
ATOM 1445 C CA . SER A 1 181 ? 29.034 -18.075 -16.173 1.00 83.69 181 SER A CA 1
ATOM 1446 C C . SER A 1 181 ? 28.499 -19.453 -16.535 1.00 83.69 181 SER A C 1
ATOM 1448 O O . SER A 1 181 ? 28.822 -20.439 -15.873 1.00 83.69 181 SER A O 1
ATOM 1450 N N . LEU A 1 182 ? 27.723 -19.527 -17.616 1.00 79.12 182 LEU A N 1
ATOM 1451 C CA . LEU A 1 182 ? 27.238 -20.801 -18.137 1.00 79.12 182 LEU A CA 1
ATOM 1452 C C . LEU A 1 182 ? 28.347 -21.594 -18.846 1.00 79.12 182 LEU A C 1
ATOM 1454 O O . LEU A 1 182 ? 28.254 -22.812 -18.927 1.00 79.12 182 LEU A O 1
ATOM 1458 N N . SER A 1 183 ? 29.427 -20.939 -19.300 1.00 78.19 183 SER A N 1
ATOM 1459 C CA . SER A 1 183 ? 30.528 -21.589 -20.035 1.00 78.19 183 SER A CA 1
ATOM 1460 C C . SER A 1 183 ? 31.233 -22.690 -19.239 1.00 78.19 183 SER A C 1
ATOM 1462 O O . SER A 1 183 ? 31.678 -23.677 -19.822 1.00 78.19 183 SER A O 1
ATOM 1464 N N . ALA A 1 184 ? 31.298 -22.554 -17.911 1.00 68.81 184 ALA A N 1
ATOM 1465 C CA . ALA A 1 184 ? 31.901 -23.551 -17.030 1.00 68.81 184 ALA A CA 1
ATOM 1466 C C . ALA A 1 184 ? 31.189 -24.912 -17.126 1.00 68.81 184 ALA A C 1
ATOM 1468 O O . ALA A 1 184 ? 31.843 -25.944 -17.091 1.00 68.81 184 ALA A O 1
ATOM 1469 N N . PHE A 1 185 ? 29.873 -24.911 -17.355 1.00 68.75 185 PHE A N 1
ATOM 1470 C CA . PHE A 1 185 ? 29.066 -26.128 -17.449 1.00 68.75 185 PHE A CA 1
ATOM 1471 C C . PHE A 1 185 ? 29.126 -26.808 -18.825 1.00 68.75 185 PHE A C 1
ATOM 1473 O O . PHE A 1 185 ? 28.690 -27.947 -18.950 1.00 68.75 185 PHE A O 1
ATOM 1480 N N . PHE A 1 186 ? 29.659 -26.137 -19.853 1.00 65.94 186 PHE A N 1
ATOM 1481 C CA . PHE A 1 186 ? 29.809 -26.694 -21.207 1.00 65.94 186 PHE A CA 1
ATOM 1482 C C . PHE A 1 186 ? 31.199 -27.288 -21.477 1.00 65.94 186 PHE A C 1
ATOM 1484 O O . PHE A 1 186 ? 31.368 -27.978 -22.477 1.00 65.94 186 PHE A O 1
ATOM 1491 N N . THR A 1 187 ? 32.200 -26.977 -20.645 1.00 62.94 187 THR A N 1
ATOM 1492 C CA . THR A 1 187 ? 33.616 -27.270 -20.952 1.00 62.94 187 THR A CA 1
ATOM 1493 C C . THR A 1 187 ? 34.147 -28.514 -20.230 1.00 62.94 187 THR A C 1
ATOM 1495 O O . THR A 1 187 ? 35.181 -29.044 -20.624 1.00 62.94 187 THR A O 1
ATOM 1498 N N . GLU A 1 188 ? 33.466 -28.997 -19.187 1.00 60.09 188 GLU A N 1
ATOM 1499 C CA . GLU A 1 188 ? 33.847 -30.234 -18.495 1.00 60.09 188 GLU A CA 1
ATOM 1500 C C . GLU A 1 188 ? 33.352 -31.470 -19.267 1.00 60.09 188 GLU A C 1
ATOM 1502 O O . GLU A 1 188 ? 32.221 -31.501 -19.752 1.00 60.09 188 GLU A O 1
ATOM 1507 N N . GLU A 1 189 ? 34.214 -32.487 -19.387 1.00 56.88 189 GLU A N 1
ATOM 1508 C CA . GLU A 1 189 ? 33.977 -33.727 -20.153 1.00 56.88 189 GLU A CA 1
ATOM 1509 C C . GLU A 1 189 ? 32.782 -34.560 -19.631 1.00 56.88 189 GLU A C 1
ATOM 1511 O O . GLU A 1 189 ? 32.272 -35.415 -20.351 1.00 56.88 189 GLU A O 1
ATOM 1516 N N . GLU A 1 190 ? 32.269 -34.250 -18.434 1.00 56.50 190 GLU A N 1
ATOM 1517 C CA . GLU A 1 190 ? 31.028 -34.776 -17.843 1.00 56.50 190 GLU A CA 1
ATOM 1518 C C . GLU A 1 190 ? 29.991 -33.650 -17.670 1.00 56.50 190 GLU A C 1
ATOM 1520 O O . GLU A 1 190 ? 29.558 -33.311 -16.567 1.00 56.50 190 GLU A O 1
ATOM 1525 N N . SER A 1 191 ? 29.615 -32.996 -18.772 1.00 64.25 191 SER A N 1
ATOM 1526 C CA . SER A 1 191 ? 28.609 -31.931 -18.729 1.00 64.25 191 SER A CA 1
ATOM 1527 C C . SER A 1 191 ? 27.234 -32.492 -18.347 1.00 64.25 191 SER A C 1
ATOM 1529 O O . SER A 1 191 ? 26.544 -33.096 -19.168 1.00 64.25 191 SER A O 1
ATOM 1531 N N . ILE A 1 192 ? 26.808 -32.203 -17.113 1.00 68.31 192 ILE A N 1
ATOM 1532 C CA . ILE A 1 192 ? 25.476 -32.508 -16.552 1.00 68.31 192 ILE A CA 1
ATOM 1533 C C . ILE A 1 192 ? 24.341 -31.996 -17.462 1.00 68.31 192 ILE A C 1
ATOM 1535 O O . ILE A 1 192 ? 23.231 -32.515 -17.433 1.00 68.31 192 ILE A O 1
ATOM 1539 N N . LEU A 1 193 ? 24.604 -30.990 -18.306 1.00 70.44 193 LEU A N 1
ATOM 1540 C CA . LEU A 1 193 ? 23.626 -30.441 -19.248 1.00 70.44 193 LEU A CA 1
ATOM 1541 C C . LEU A 1 193 ? 23.212 -31.432 -20.346 1.00 70.44 193 LEU A C 1
ATOM 1543 O O . LEU A 1 193 ? 22.119 -31.283 -20.888 1.00 70.44 193 LEU A O 1
ATOM 1547 N N . ASN A 1 194 ? 24.046 -32.429 -20.660 1.00 72.31 194 ASN A N 1
ATOM 1548 C CA . ASN A 1 194 ? 23.712 -33.477 -21.631 1.00 72.31 194 ASN A CA 1
ATOM 1549 C C . ASN A 1 194 ? 22.682 -34.480 -21.087 1.00 72.31 194 ASN A C 1
ATOM 1551 O O . ASN A 1 194 ? 21.984 -35.113 -21.876 1.00 72.31 194 ASN A O 1
ATOM 1555 N N . ASP A 1 195 ? 22.566 -34.590 -19.761 1.00 78.62 195 ASP A N 1
ATOM 1556 C CA . ASP A 1 195 ? 21.648 -35.507 -19.075 1.00 78.62 195 ASP A CA 1
ATOM 1557 C C . ASP A 1 195 ? 20.327 -34.828 -18.663 1.00 78.62 195 ASP A C 1
ATOM 1559 O O . ASP A 1 195 ? 19.497 -35.426 -17.977 1.00 78.62 195 ASP A O 1
ATOM 1563 N N . ILE A 1 196 ? 20.122 -33.566 -19.057 1.00 82.50 196 ILE A N 1
ATOM 1564 C CA . ILE A 1 196 ? 18.923 -32.788 -18.736 1.00 82.50 196 ILE A CA 1
ATOM 1565 C C . ILE A 1 196 ? 18.043 -32.661 -19.978 1.00 82.50 196 ILE A C 1
ATOM 1567 O O . ILE A 1 196 ? 18.477 -32.188 -21.027 1.00 82.50 196 ILE A O 1
ATOM 1571 N N . ASP A 1 197 ? 16.762 -32.990 -19.823 1.00 82.50 197 ASP A N 1
ATOM 1572 C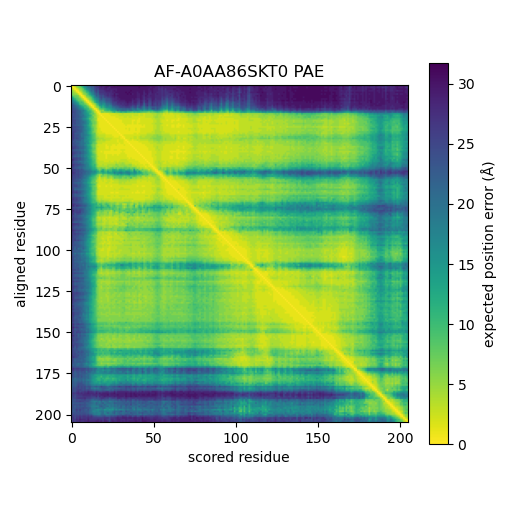 CA . ASP A 1 197 ? 15.757 -32.759 -20.856 1.00 82.50 197 ASP A CA 1
ATOM 1573 C C . ASP A 1 197 ? 15.544 -31.254 -21.077 1.00 82.50 197 ASP A C 1
ATOM 1575 O O . ASP A 1 197 ? 15.029 -30.538 -20.211 1.00 82.50 197 ASP A O 1
ATOM 1579 N N . TYR A 1 198 ? 15.914 -30.760 -22.259 1.00 80.81 198 TYR A N 1
ATOM 1580 C CA . TYR A 1 198 ? 15.716 -29.364 -22.643 1.00 80.81 198 TYR A CA 1
ATOM 1581 C C . TYR A 1 198 ? 14.551 -29.189 -23.624 1.00 80.81 198 TYR A C 1
ATOM 1583 O O . TYR A 1 198 ? 14.352 -29.945 -24.576 1.00 80.81 198 TYR A O 1
ATOM 1591 N N . LEU A 1 199 ? 13.787 -28.116 -23.419 1.00 83.94 199 LEU A N 1
ATOM 1592 C CA . LEU A 1 199 ? 12.828 -27.618 -24.400 1.00 83.94 199 LEU A CA 1
ATOM 1593 C C . LEU A 1 199 ? 13.539 -26.627 -25.323 1.00 83.94 199 LEU A C 1
ATOM 1595 O O . LEU A 1 199 ? 13.894 -25.523 -24.912 1.00 83.94 199 LEU A O 1
ATOM 1599 N N . HIS A 1 200 ? 13.738 -27.015 -26.582 1.00 79.44 200 HIS A N 1
ATOM 1600 C CA . HIS A 1 200 ? 14.296 -26.117 -27.589 1.00 79.44 200 HIS A CA 1
ATOM 1601 C C . HIS A 1 200 ? 13.319 -24.993 -27.934 1.00 79.44 200 HIS A C 1
ATOM 1603 O O . HIS A 1 200 ? 12.129 -25.229 -28.164 1.00 79.44 200 HIS A O 1
ATOM 1609 N N . SER A 1 201 ? 13.831 -23.767 -28.041 1.00 82.88 201 SER A N 1
ATOM 1610 C CA . SER A 1 201 ? 13.061 -22.666 -28.612 1.00 82.88 201 SER A CA 1
ATOM 1611 C C . SER A 1 201 ? 12.815 -22.925 -30.101 1.00 82.88 201 SER A C 1
ATOM 1613 O O . SER A 1 201 ? 13.678 -23.453 -30.813 1.00 82.88 201 SER A O 1
ATOM 1615 N N . ALA A 1 202 ? 11.629 -22.555 -30.587 1.00 71.50 202 ALA A N 1
ATOM 1616 C CA . ALA A 1 202 ? 11.292 -22.687 -31.999 1.00 71.50 202 ALA A CA 1
ATOM 1617 C C . ALA A 1 202 ? 12.294 -21.877 -32.844 1.00 71.50 202 ALA A C 1
ATOM 1619 O O . ALA A 1 202 ? 12.308 -20.651 -32.784 1.00 71.50 202 ALA A O 1
ATOM 1620 N N . GLY A 1 203 ? 13.152 -22.572 -33.595 1.00 61.81 203 GLY A N 1
ATOM 1621 C CA . GLY A 1 203 ? 14.214 -21.969 -34.411 1.00 61.81 203 GLY A CA 1
ATOM 1622 C C . GLY A 1 203 ? 15.638 -22.404 -34.052 1.00 61.81 203 GLY A C 1
ATOM 1623 O O . GLY A 1 203 ? 16.562 -22.058 -34.776 1.00 61.81 203 GLY A O 1
ATOM 1624 N N . SER A 1 204 ? 15.824 -23.187 -32.986 1.00 57.47 204 SER A N 1
ATOM 1625 C CA . SER A 1 204 ? 17.103 -23.843 -32.679 1.00 57.47 204 SER A CA 1
ATOM 1626 C C . SER A 1 204 ? 17.116 -25.282 -33.218 1.00 57.47 204 SER A C 1
ATOM 1628 O O . SER A 1 204 ? 16.896 -26.243 -32.486 1.00 57.47 204 SER A O 1
ATOM 1630 N N . LYS A 1 205 ? 17.306 -25.422 -34.533 1.00 50.94 205 LYS A N 1
ATOM 1631 C CA . LYS A 1 205 ? 17.719 -26.669 -35.195 1.00 50.94 205 LYS A CA 1
ATOM 1632 C C . LYS A 1 205 ? 18.764 -26.359 -36.251 1.00 50.94 205 LYS A C 1
ATOM 1634 O O . LYS A 1 205 ? 18.577 -25.340 -36.949 1.00 50.94 205 LYS A O 1
#

Sequence (205 aa):
MELENHSAKEDGDKFEDISDKIICLFNYIKGNHSTQLAFEFLINVNKLRIESDDGHLELHHVEGAFVETILPKVKSPPHEILLKLEKESELKELSQESSMLVFKLGLSNTHCSLLMNGLVIDPTEEAIMNALNDETQRIQEQVYFGQIKPHTDVLAKFLSEAGIQRYNPRIISNGKPRFISLSAFFTEEESILNDIDYLHSAGSK

Radius of gyration: 25.45 Å; Cα contacts (8 Å, |Δi|>4): 123; chains: 1; bounding box: 61×61×64 Å

Organism: NCBI:txid92480

Mean predicted aligned error: 10.98 Å

Secondary structure (DSSP, 8-state):
-----------------HHHHHHHHHHHHHHHT-HHHHHHHHHHHHHHHHHSTT----HHHHHHHHHHHHTTT-SS-HHHHHHHHTT-HHHHHHHHHHHHHHHHTT-TTSSS-EEETTEEE-SSHHHHHHHHHHHHHHHHHHHHTTSS-TT--HHHHHHHHH--SS--HHHH-SSPP----TTHHHHSTT-GGGGS-----TT--